Protein 4FUV (pdb70)

Solvent-accessible surface area: 11360 Å² total; per-residue (Å²): 158,84,106,140,104,31,49,0,25,12,52,9,88,18,76,1,4,118,30,18,10,75,13,51,62,53,69,68,101,61,4,71,0,77,6,101,1,1,27,100,55,89,81,80,70,118,66,124,93,105,3,0,22,71,42,62,62,18,65,9,64,1,71,2,85,2,30,9,63,20,73,134,7,64,42,143,79,104,141,24,28,0,70,9,39,0,41,26,30,4,89,0,45,0,57,46,40,81,14,50,47,6,50,40,99,94,55,8,123,4,25,113,19,87,3,79,2,19,96,144,11,7,88,18,28,13,92,45,35,12,92,30,122,130,0,75,10,94,0,120,7,81,9,15,69,76,73,84,95,102,0,61,10,23,4,98,17,24,3,111,17,20,37,10,99,31,68,30,87,23,59,44,80,28,98,52,148,38,152,47,49,11,107,97,0,4,84,21,58,16,73,87,22,38,99,51,110,136,69,66,127,10,93,7,24,12,88,13,47,8,102,43,184

Nearest PDB structures (foldseek):
  4fuv-assembly1_A-2  TM=1.005E+00  e=1.156E-46  Acinetobacter baumannii TCDC-AB0715
  4rlb-assembly2_B  TM=9.504E-01  e=1.469E-34  Acinetobacter baumannii
  4rl9-assembly1_A  TM=9.346E-01  e=7.616E-33  Acinetobacter baumannii
  4rl9-assembly2_B  TM=9.308E-01  e=1.060E-30  Acin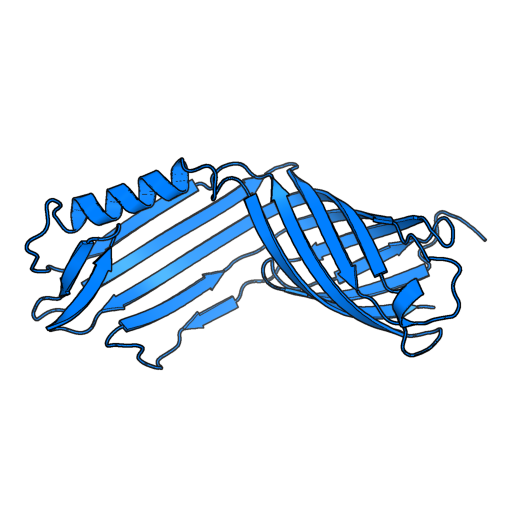etobacter baumannii
  4epa-assembly1_A  TM=1.289E-01  e=6.785E-01  Yersinia pestis

Foldseek 3Di:
DDQVDFQWKWWKQKDQATWIWTKTDPDLFKIKTWIWGWDKDWDFDDPDDQQKGKIKIKTWTKIWMWMWGQPQRVDPPQFSNQKTKIKTKMFIKMKMKMKMWGAAQTWDDFLNFIKGFHNVTKMKIKIWIQGDRMWIKIKIKGWGAPDPFKTKMKMKIKTQGAQTQMDMDMDGAIDGDDDDGPGVSRVVRRVCSNDPPVNRIGIMIMMIMIGGD

Structure (mmCIF, N/CA/C/O backbone):
data_4FUV
#
_entry.id   4FUV
#
_cell.length_a   61.526
_cell.length_b   120.867
_cell.length_c   112.195
_cell.angle_alpha   90.00
_cell.angle_beta   90.00
_cell.angle_gamma   90.00
#
_symmetry.space_group_name_H-M   'C 2 2 21'
#
loop_
_entity.id
_entity.type
_entity.pdbx_description
1 polymer 'porin protein associated with imipenem resistance'
2 non-polymer 'SULFATE ION'
3 non-polymer (HYDROXYETHYLOXY)TRI(ETHYLOXY)OCTANE
4 water water
#
loop_
_atom_site.group_PDB
_atom_site.id
_atom_site.type_symbol
_atom_site.label_atom_id
_atom_site.label_alt_id
_atom_site.label_comp_id
_atom_site.label_asym_id
_atom_site.label_entity_id
_atom_site.label_seq_id
_atom_site.pdbx_PDB_ins_code
_atom_site.Cartn_x
_atom_site.Cartn_y
_atom_site.Cartn_z
_atom_site.occupancy
_atom_site.B_iso_or_equiv
_atom_site.auth_seq_id
_atom_site.auth_comp_id
_atom_site.auth_asym_id
_atom_site.auth_atom_id
_atom_site.pdbx_PDB_model_num
ATOM 1 N N . LYS A 1 13 ? -7.581 43.598 49.865 1.00 55.39 13 LYS A N 1
ATOM 2 C CA . LYS A 1 13 ? -6.985 44.685 50.632 1.00 60.68 13 LYS A CA 1
ATOM 3 C C . LYS A 1 13 ? -7.861 45.939 50.629 1.00 59.49 13 LYS A C 1
ATOM 4 O O . LYS A 1 13 ? -8.701 46.123 49.752 1.00 62.57 13 LYS A O 1
ATOM 6 N N . ASN A 1 14 ? -7.659 46.789 51.629 1.00 58.77 14 ASN A N 1
ATOM 7 C CA . ASN A 1 14 ? -8.450 48.000 51.805 1.00 55.54 14 ASN A CA 1
ATOM 8 C C . ASN A 1 14 ? -7.858 49.148 50.987 1.00 55.69 14 ASN A C 1
ATOM 9 O O . ASN A 1 14 ? -6.690 49.502 51.149 1.00 57.86 14 ASN A O 1
ATOM 14 N N . GLN A 1 15 ? -8.680 49.722 50.115 1.00 52.78 15 GLN A N 1
ATOM 15 C CA . G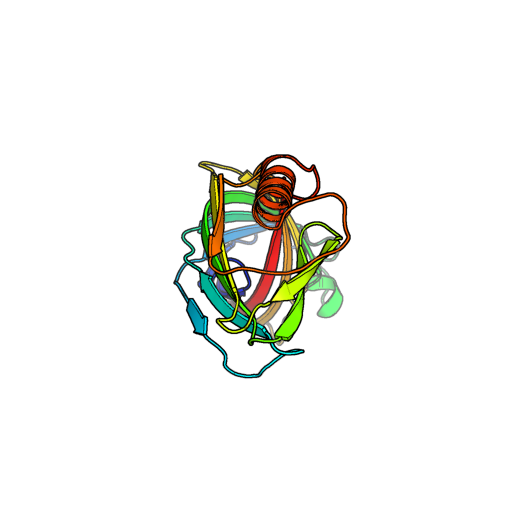LN A 1 15 ? -8.272 50.815 49.237 1.00 51.29 15 GLN A CA 1
ATOM 16 C C . GLN A 1 15 ? -7.805 52.055 49.990 1.00 46.81 15 GLN A C 1
ATOM 17 O O . GLN A 1 15 ? -6.979 52.820 49.490 1.00 46.72 15 GLN A O 1
ATOM 23 N N . LEU A 1 16 ? -8.348 52.271 51.182 1.00 40.29 16 LEU A N 1
ATOM 24 C CA . LEU A 1 16 ? -8.077 53.514 51.889 1.00 43.17 16 LEU A CA 1
ATOM 25 C C . LEU A 1 16 ? -6.719 53.512 52.575 1.00 33.50 16 LEU A C 1
ATOM 26 O O . LEU A 1 16 ? -6.264 54.542 53.070 1.00 29.93 16 LEU A O 1
ATOM 31 N N . ILE A 1 17 ? -6.069 52.356 52.589 1.00 31.44 17 ILE A N 1
ATOM 32 C CA . ILE A 1 17 ? -4.831 52.204 53.344 1.00 27.66 17 ILE A CA 1
ATOM 33 C C . ILE A 1 17 ? -3.631 52.348 52.440 1.00 26.66 17 ILE A C 1
ATOM 34 O O . ILE A 1 17 ? -3.516 51.649 51.430 1.00 29.11 17 ILE A O 1
ATOM 39 N N . PRO A 1 18 ? -2.742 53.280 52.785 1.00 33.54 18 PRO A N 1
ATOM 40 C CA . PRO A 1 18 ? -1.577 53.523 51.932 1.00 35.68 18 PRO A CA 1
ATOM 41 C C . PRO A 1 18 ? -0.681 52.293 51.900 1.00 26.19 18 PRO A C 1
ATOM 42 O O . PRO A 1 18 ? -0.676 51.489 52.833 1.00 26.33 18 PRO A O 1
ATOM 46 N N . VAL A 1 19 ? 0.032 52.144 50.799 1.00 22.92 19 VAL A N 1
ATOM 47 C CA . VAL A 1 19 ? 0.935 51.029 50.578 1.00 34.36 19 VAL A CA 1
ATOM 48 C C . VAL A 1 19 ? 2.341 51.429 50.995 1.00 31.27 19 VAL A C 1
ATOM 49 O O . VAL A 1 19 ? 3.208 50.583 51.208 1.00 31.18 19 VAL A O 1
ATOM 53 N N . GLY A 1 20 ? 2.572 52.732 51.115 1.00 33.42 20 GLY A N 1
ATOM 54 C CA . GLY A 1 20 ? 3.896 53.190 51.468 1.00 27.04 20 GLY A CA 1
ATOM 55 C C . GLY A 1 20 ? 4.039 54.688 51.547 1.00 29.93 20 GLY A C 1
ATOM 56 O O . GLY A 1 20 ? 3.060 55.441 51.579 1.00 24.48 20 GLY A O 1
ATOM 57 N N . ALA A 1 21 ? 5.290 55.119 51.577 1.00 23.79 21 ALA A N 1
ATOM 58 C CA . ALA A 1 21 ? 5.614 56.521 51.742 1.00 23.74 21 ALA A CA 1
ATOM 59 C C . ALA A 1 21 ? 6.924 56.805 51.020 1.00 29.11 21 ALA A C 1
ATOM 60 O O . ALA A 1 21 ? 7.679 55.892 50.675 1.00 32.40 21 ALA A O 1
ATOM 62 N N . ARG A 1 22 ? 7.193 58.068 50.756 1.00 26.62 22 ARG A N 1
ATOM 63 C CA . ARG A 1 22 ? 8.454 58.389 50.130 1.00 26.92 22 ARG A CA 1
ATOM 64 C C . ARG A 1 22 ? 9.012 59.678 50.696 1.00 29.05 22 ARG A C 1
ATOM 65 O O . ARG A 1 22 ? 8.262 60.527 51.175 1.00 28.84 22 ARG A O 1
ATOM 73 N N . ALA A 1 23 ? 10.333 59.791 50.660 1.00 25.97 23 ALA A N 1
ATOM 74 C CA . ALA A 1 23 ? 11.027 61.017 51.013 1.00 28.17 23 ALA A CA 1
ATOM 75 C C . ALA A 1 23 ? 11.637 61.565 49.742 1.00 32.73 23 ALA A C 1
ATOM 76 O O . ALA A 1 23 ? 12.147 60.800 48.920 1.00 34.93 23 ALA A O 1
ATOM 78 N N . GLU A 1 24 ? 11.600 62.886 49.579 1.00 28.12 24 GLU A N 1
ATOM 79 C CA . GLU A 1 24 ? 12.043 63.481 48.336 1.00 31.41 24 GLU A CA 1
ATOM 80 C C . GLU A 1 24 ? 12.652 64.858 48.546 1.00 33.71 24 GLU A C 1
ATOM 81 O O . GLU A 1 24 ? 12.347 65.558 49.516 1.00 41.03 24 GLU A O 1
ATOM 87 N N . VAL A 1 25 ? 13.527 65.219 47.619 1.00 26.07 25 VAL A N 1
ATOM 88 C CA . VAL A 1 25 ? 14.170 66.517 47.582 1.00 28.33 25 VAL A CA 1
ATOM 89 C C . VAL A 1 25 ? 14.144 66.982 46.127 1.00 35.35 25 VAL A C 1
ATOM 90 O O . VAL A 1 25 ? 14.439 66.215 45.200 1.00 37.75 25 VAL A O 1
ATOM 94 N N . GLY A 1 26 ? 13.739 68.224 45.913 1.00 25.35 26 GLY A N 1
ATOM 95 C CA . GLY A 1 26 ? 13.698 68.732 44.556 1.00 22.20 26 GLY A CA 1
ATOM 96 C C . GLY A 1 26 ? 13.613 70.237 44.466 1.00 24.33 26 GLY A C 1
ATOM 97 O O . GLY A 1 26 ? 13.799 70.950 45.459 1.00 25.01 26 GLY A O 1
ATOM 98 N N . THR A 1 27 ? 13.299 70.724 43.271 1.00 24.00 27 THR A N 1
ATOM 99 C CA . THR A 1 27 ? 13.339 72.157 43.003 1.00 26.84 27 THR A CA 1
ATOM 100 C C . THR A 1 27 ? 12.198 72.950 43.659 1.00 37.88 27 THR A C 1
ATOM 101 O O . THR A 1 27 ? 12.251 74.189 43.732 1.00 29.98 27 THR A O 1
ATOM 105 N N . THR A 1 28 ? 11.171 72.248 44.135 1.00 35.89 28 THR A N 1
ATOM 106 C CA . THR A 1 28 ? 10.108 72.905 44.894 1.00 31.16 28 THR A CA 1
ATOM 107 C C . THR A 1 28 ? 10.195 72.581 46.387 1.00 33.60 28 THR A C 1
ATOM 108 O O . THR A 1 28 ? 9.214 72.688 47.120 1.00 28.92 28 THR A O 1
ATOM 112 N N . GLY A 1 29 ? 11.385 72.193 46.826 1.00 28.60 29 GLY A N 1
ATOM 113 C CA . GLY A 1 29 ? 11.629 71.922 48.227 1.00 25.67 29 GLY A CA 1
ATOM 114 C C . GLY A 1 29 ? 11.760 70.438 48.517 1.00 35.70 29 GLY A C 1
ATOM 115 O O . GLY A 1 29 ? 11.786 69.591 47.611 1.00 36.45 29 GLY A O 1
ATOM 116 N N . TYR A 1 30 ? 11.839 70.129 49.802 1.00 29.01 30 TYR A N 1
ATOM 117 C CA . TYR A 1 30 ? 11.983 68.766 50.264 1.00 29.82 30 TYR A CA 1
ATOM 118 C C . TYR A 1 30 ? 10.794 68.382 51.126 1.00 32.80 30 TYR A C 1
ATOM 119 O O . TYR A 1 30 ? 10.075 69.236 51.645 1.00 33.81 30 TYR A O 1
ATOM 128 N N . GLY A 1 31 ? 10.587 67.082 51.262 1.00 27.05 31 GLY A N 1
ATOM 129 C CA . GLY A 1 31 ? 9.499 66.574 52.068 1.00 34.53 31 GLY A CA 1
ATOM 130 C C . GLY A 1 31 ? 9.233 65.139 51.679 1.00 33.70 31 GLY A C 1
ATOM 131 O O . GLY A 1 31 ? 10.160 64.330 51.584 1.00 27.74 31 GLY A O 1
ATOM 132 N N . GLY A 1 32 ? 7.967 64.822 51.446 1.00 25.83 32 GLY A N 1
ATOM 133 C CA . GLY A 1 32 ? 7.613 63.492 50.993 1.00 24.51 32 GLY A CA 1
ATOM 134 C C . GLY A 1 32 ? 6.127 63.334 50.799 1.00 27.08 32 GLY A C 1
ATOM 135 O O . GLY A 1 32 ? 5.388 64.314 50.824 1.00 31.95 32 GLY A O 1
ATOM 136 N N . ALA A 1 33 ? 5.695 62.090 50.633 1.00 25.31 33 ALA A N 1
ATOM 137 C CA . ALA A 1 33 ? 4.306 61.790 50.311 1.00 25.67 33 ALA A CA 1
ATOM 138 C C . ALA A 1 33 ? 3.876 60.448 50.884 1.00 32.55 33 ALA A C 1
ATOM 139 O O . ALA A 1 33 ? 4.703 59.566 51.127 1.00 26.95 33 ALA A O 1
ATOM 141 N N . LEU A 1 34 ? 2.572 60.312 51.100 1.00 22.53 34 LEU A N 1
ATOM 142 C CA . LEU A 1 34 ? 1.954 59.022 51.412 1.00 22.73 34 LEU A CA 1
ATOM 143 C C . LEU A 1 34 ? 1.485 58.482 50.075 1.00 24.04 34 LEU A C 1
ATOM 144 O O . LEU A 1 34 ? 1.081 59.268 49.197 1.00 22.20 34 LEU A O 1
ATOM 149 N N . LEU A 1 35 ? 1.543 57.165 49.901 1.00 21.87 35 LEU A N 1
ATOM 150 C CA . LEU A 1 35 ? 1.248 56.555 48.595 1.00 23.54 35 LEU A CA 1
ATOM 151 C C . LEU A 1 35 ? 0.148 55.514 48.728 1.00 29.09 35 LEU A C 1
ATOM 152 O O . LEU A 1 35 ? 0.229 54.652 49.617 1.00 21.88 35 LEU A O 1
ATOM 157 N N . TRP A 1 36 ? -0.847 55.574 47.840 1.00 22.66 36 TRP A N 1
ATOM 158 C CA . TRP A 1 36 ? -1.888 54.549 47.750 1.00 23.63 36 TRP A CA 1
ATOM 159 C C . TRP A 1 36 ? -1.776 53.895 46.384 1.00 30.13 36 TRP A C 1
ATOM 160 O O . TRP A 1 36 ? -1.377 54.548 45.416 1.00 26.73 36 TRP A O 1
ATOM 171 N N . GLN A 1 37 ? -2.122 52.610 46.307 1.00 24.95 37 GLN A N 1
ATOM 172 C CA A GLN A 1 37 ? -2.150 51.899 45.032 0.72 28.48 37 GLN A CA 1
ATOM 173 C CA B GLN A 1 37 ? -2.146 51.878 45.047 0.28 29.14 37 GLN A CA 1
ATOM 174 C C . GLN A 1 37 ? -3.537 51.259 44.875 1.00 32.73 37 GLN A C 1
ATOM 175 O O . GLN A 1 37 ? -3.936 50.396 45.656 1.00 33.97 37 GLN A O 1
ATOM 186 N N . ALA A 1 38 ? -4.297 51.729 43.891 1.00 32.07 38 ALA A N 1
ATOM 187 C CA . ALA A 1 38 ? -5.651 51.216 43.684 1.00 34.52 38 ALA A CA 1
ATOM 188 C C . ALA A 1 38 ? -5.610 49.887 42.932 1.00 34.73 38 ALA A C 1
ATOM 189 O O . ALA A 1 38 ? -6.390 48.976 43.217 1.00 29.87 38 ALA A O 1
ATOM 191 N N . ASN A 1 39 ? -4.690 49.798 41.977 1.00 26.90 39 ASN A N 1
ATOM 192 C CA . ASN A 1 39 ? -4.409 48.565 41.253 1.00 20.30 39 ASN A CA 1
ATOM 193 C C . ASN A 1 39 ? -2.989 48.718 40.676 1.00 22.84 39 ASN A C 1
ATOM 194 O O . ASN A 1 39 ? -2.377 49.768 40.876 1.00 27.04 39 ASN A O 1
ATOM 199 N N . PRO A 1 40 ? -2.451 47.701 39.972 1.00 25.69 40 PRO A N 1
ATOM 200 C CA . PRO A 1 40 ? -1.059 47.896 39.525 1.00 22.02 40 PRO A CA 1
ATOM 201 C C . PRO A 1 40 ? -0.837 49.104 38.600 1.00 27.66 40 PRO A C 1
ATOM 202 O O . PRO A 1 40 ? 0.292 49.575 38.479 1.00 26.95 40 PRO A O 1
ATOM 206 N N . TYR A 1 41 ? -1.902 49.602 37.981 1.00 19.98 41 TYR A N 1
ATOM 207 C CA . TYR A 1 41 ? -1.791 50.658 36.983 1.00 23.04 41 TYR A CA 1
ATOM 208 C C . TYR A 1 41 ? -2.060 52.067 37.543 1.00 24.11 41 TYR A C 1
ATOM 209 O O . TYR A 1 41 ? -1.595 53.058 36.987 1.00 27.71 41 TYR A O 1
ATOM 218 N N . VAL A 1 42 ? -2.817 52.154 38.635 1.00 22.25 42 VAL A N 1
ATOM 219 C CA . VAL A 1 42 ? -3.301 53.444 39.108 1.00 23.17 42 VAL A CA 1
ATOM 220 C C . VAL A 1 42 ? -3.029 53.635 40.586 1.00 21.61 42 VAL A C 1
ATOM 221 O O . VAL A 1 42 ? -3.460 52.848 41.438 1.00 20.98 42 VAL A O 1
ATOM 225 N N . GLY A 1 43 ? -2.297 54.700 40.884 1.00 19.36 43 GLY A N 1
ATOM 226 C CA . GLY A 1 43 ? -1.936 54.995 42.247 1.00 19.15 43 GLY A CA 1
ATOM 227 C C . GLY A 1 43 ? -2.096 56.464 42.536 1.00 23.83 43 GLY A C 1
ATOM 228 O O . GLY A 1 43 ? -2.422 57.262 41.646 1.00 18.89 43 GLY A O 1
ATOM 229 N N . LEU A 1 44 ? -1.842 56.815 43.788 1.00 19.47 44 LEU A N 1
ATOM 230 C CA . LEU A 1 44 ? -2.091 58.163 44.282 1.00 28.54 44 LEU A CA 1
ATOM 231 C C . LEU A 1 44 ? -0.971 58.559 45.225 1.00 27.01 44 LEU A C 1
ATOM 232 O O . LEU A 1 44 ? -0.531 57.741 46.035 1.00 26.32 44 LEU A O 1
ATOM 237 N N . ALA A 1 45 ? -0.509 59.801 45.104 1.00 21.71 45 ALA A N 1
ATOM 238 C CA . ALA A 1 45 ? 0.500 60.369 45.991 1.00 21.86 45 ALA A CA 1
ATOM 239 C C . ALA A 1 45 ? 0.020 61.680 46.605 1.00 23.02 45 ALA A C 1
ATOM 240 O O . ALA A 1 45 ? -0.352 62.620 45.896 1.00 22.52 45 ALA A O 1
ATOM 242 N N . LEU A 1 46 ? 0.041 61.744 47.932 1.00 21.08 46 LEU A N 1
ATOM 243 C CA . LEU A 1 46 ? -0.301 62.960 48.645 1.00 21.52 46 LEU A CA 1
ATOM 244 C C . LEU A 1 46 ? 0.931 63.421 49.392 1.00 22.39 46 LEU A C 1
ATOM 245 O O . LEU A 1 46 ? 1.396 62.745 50.317 1.00 22.06 46 LEU A O 1
ATOM 250 N N . GLY A 1 47 ? 1.446 64.587 49.015 1.00 24.95 47 GLY A N 1
ATOM 251 C CA . GLY A 1 47 ? 2.742 65.014 49.502 1.00 24.26 47 GLY A CA 1
ATOM 252 C C . GLY A 1 47 ? 2.857 66.445 49.980 1.00 26.43 47 GLY A C 1
ATOM 253 O O . GLY A 1 47 ? 1.987 67.278 49.742 1.00 27.69 47 GLY A O 1
ATOM 254 N N . TYR A 1 48 ? 3.952 66.713 50.679 1.00 22.65 48 TYR A N 1
ATOM 255 C CA . TYR A 1 48 ? 4.312 68.057 51.067 1.00 24.43 48 TYR A CA 1
ATOM 256 C C . TYR A 1 48 ? 5.746 68.311 50.669 1.00 28.59 48 TYR A C 1
ATOM 257 O O . TYR A 1 48 ? 6.621 67.481 50.911 1.00 28.08 48 TYR A O 1
ATOM 266 N N . ASN A 1 49 ? 5.980 69.466 50.061 1.00 22.65 49 ASN A N 1
ATOM 267 C CA . ASN A 1 49 ? 7.329 69.931 49.773 1.00 27.06 49 ASN A CA 1
ATOM 268 C C . ASN A 1 49 ? 7.440 71.321 50.378 1.00 25.63 49 ASN A C 1
ATOM 269 O O . ASN A 1 49 ? 6.668 72.232 50.042 1.00 25.65 49 ASN A O 1
ATOM 274 N N . GLY A 1 50 ? 8.415 71.489 51.244 1.00 23.95 50 GLY A N 1
ATOM 275 C CA . GLY A 1 50 ? 8.594 72.763 51.909 1.00 31.71 50 GLY A CA 1
ATOM 276 C C . GLY A 1 50 ? 10.045 72.954 52.238 1.00 37.35 50 GLY A C 1
ATOM 277 O O . GLY A 1 50 ? 10.919 72.382 51.585 1.00 30.67 50 GLY A O 1
ATOM 278 N N . GLY A 1 51 ? 10.295 73.752 53.269 1.00 47.29 51 GLY A N 1
ATOM 279 C CA . GLY A 1 51 ? 11.642 74.080 53.667 1.00 41.19 51 GLY A CA 1
ATOM 280 C C . GLY A 1 51 ? 12.024 75.436 53.122 1.00 46.89 51 GLY A C 1
ATOM 281 O O . GLY A 1 51 ? 11.188 76.147 52.554 1.00 44.81 51 GLY A O 1
ATOM 282 N N . ASP A 1 52 ? 13.286 75.799 53.317 1.00 46.59 52 ASP A N 1
ATOM 283 C CA . ASP A 1 52 ? 13.858 76.980 52.688 1.00 55.09 52 ASP A CA 1
ATOM 284 C C . ASP A 1 52 ? 15.380 76.973 52.748 1.00 58.23 52 ASP A C 1
ATOM 285 O O . ASP A 1 52 ? 15.971 76.899 53.829 1.00 64.08 52 ASP A O 1
ATOM 290 N N . ILE A 1 53 ? 16.007 77.042 51.577 1.00 53.65 53 ILE A N 1
ATOM 291 C CA . ILE A 1 53 ? 17.458 76.980 51.480 1.00 61.71 53 ILE A CA 1
ATOM 292 C C . ILE A 1 53 ? 18.079 78.311 51.052 1.00 65.59 53 ILE A C 1
ATOM 293 O O . ILE A 1 53 ? 17.440 79.128 50.385 1.00 66.68 53 ILE A O 1
ATOM 298 N N . SER A 1 54 ? 19.330 78.516 51.450 1.00 64.57 54 SER A N 1
ATOM 299 C CA . SER A 1 54 ? 20.089 79.686 51.038 1.00 64.97 54 SER A CA 1
ATOM 300 C C . SER A 1 54 ? 21.421 79.263 50.440 1.00 68.09 54 SER A C 1
ATOM 301 O O . SER A 1 54 ? 22.358 78.942 51.164 1.00 77.53 54 SER A O 1
ATOM 304 N N . TRP A 1 55 ? 21.484 79.242 49.113 1.00 60.59 55 TRP A N 1
ATOM 305 C CA . TRP A 1 55 ? 22.715 78.966 48.391 1.00 59.0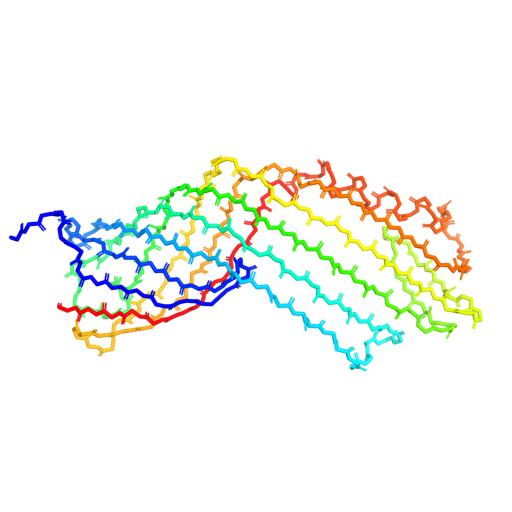8 55 TRP A CA 1
ATOM 306 C C . TRP A 1 55 ? 23.419 80.280 48.099 1.00 64.01 55 TRP A C 1
ATOM 307 O O . TRP A 1 55 ? 23.169 80.910 47.079 1.00 64.93 55 TRP A O 1
ATOM 311 N N . SER A 1 56 ? 24.287 80.707 49.003 1.00 65.95 56 SER A N 1
ATOM 312 C CA . SER A 1 56 ? 25.107 81.878 48.745 1.00 72.09 56 SER A CA 1
ATOM 313 C C . SER A 1 56 ? 26.504 81.417 48.378 1.00 81.90 56 SER A C 1
ATOM 314 O O . SER A 1 56 ? 27.345 81.221 49.253 1.00 77.59 56 SER A O 1
ATOM 317 N N . ASP A 1 57 ? 26.754 81.221 47.087 1.00 95.89 57 ASP A N 1
ATOM 318 C CA . ASP A 1 57 ? 28.089 80.807 46.681 1.00 109.94 57 ASP A CA 1
ATOM 319 C C . ASP A 1 57 ? 29.053 81.975 46.493 1.00 116.21 57 ASP A C 1
ATOM 320 O O . ASP A 1 57 ? 28.734 83.132 46.780 1.00 118.26 57 ASP A O 1
ATOM 325 N N . ASP A 1 58 ? 30.226 81.643 45.980 1.00 115.10 58 ASP A N 1
ATOM 326 C CA . ASP A 1 58 ? 31.400 82.474 46.122 1.00 110.19 58 ASP A CA 1
ATOM 327 C C . ASP A 1 58 ? 32.316 82.144 44.961 1.00 99.00 58 ASP A C 1
ATOM 328 O O . ASP A 1 58 ? 33.282 82.861 44.684 1.00 102.84 58 ASP A O 1
ATOM 333 N N . VAL A 1 59 ? 32.005 81.031 44.302 1.00 83.55 59 VAL A N 1
ATOM 334 C CA . VAL A 1 59 ? 32.651 80.661 43.057 1.00 72.88 59 VAL A CA 1
ATOM 335 C C . VAL A 1 59 ? 32.259 81.687 42.008 1.00 69.40 59 VAL A C 1
ATOM 336 O O . VAL A 1 59 ? 31.088 81.805 41.646 1.00 70.01 59 VAL A O 1
ATOM 338 N N . LYS A 1 60 ? 33.241 82.446 41.538 1.00 66.18 60 LYS A N 1
ATOM 339 C CA . LYS A 1 60 ? 32.995 83.454 40.525 1.00 60.56 60 LYS A CA 1
ATOM 340 C C . LYS A 1 60 ? 32.778 82.806 39.178 1.00 56.36 60 LYS A C 1
ATOM 341 O O . LYS A 1 60 ? 33.590 82.000 38.733 1.00 64.79 60 LYS A O 1
ATOM 347 N N . VAL A 1 61 ? 31.679 83.166 38.532 1.00 47.74 61 VAL A N 1
ATOM 348 C CA . VAL A 1 61 ? 31.473 82.825 37.139 1.00 51.49 61 VAL A CA 1
ATOM 349 C C . VAL A 1 61 ? 31.557 84.093 36.300 1.00 54.12 61 VAL A C 1
ATOM 350 O O . VAL A 1 61 ? 30.629 84.911 36.293 1.00 52.94 61 VAL A O 1
ATOM 354 N N . ASN A 1 62 ? 32.684 84.259 35.617 1.00 48.27 62 ASN A N 1
ATOM 355 C CA . ASN A 1 62 ? 32.855 85.353 34.683 1.00 48.89 62 ASN A CA 1
ATOM 356 C C . ASN A 1 62 ? 32.671 86.712 35.359 1.00 41.88 62 ASN A C 1
ATOM 357 O O . ASN A 1 62 ? 32.059 87.617 34.798 1.00 38.25 62 ASN A O 1
ATOM 362 N N . GLY A 1 63 ? 33.190 86.839 36.575 1.00 36.37 63 GLY A N 1
ATOM 363 C CA . GLY A 1 63 ? 33.120 88.093 37.306 1.00 42.39 63 GLY A CA 1
ATOM 364 C C . GLY A 1 63 ? 31.815 88.319 38.055 1.00 40.70 63 GLY A C 1
ATOM 365 O O . GLY A 1 63 ? 31.644 89.346 38.709 1.00 44.14 63 GLY A O 1
ATOM 366 N N . SER A 1 64 ? 30.885 87.374 37.956 1.00 35.10 64 SER A N 1
ATOM 367 C CA . SER A 1 64 ? 29.644 87.474 38.718 1.00 34.41 64 SER A CA 1
ATOM 368 C C . SER A 1 64 ? 29.546 86.424 39.815 1.00 40.47 64 SER A C 1
ATOM 369 O O . SER A 1 64 ? 30.038 85.300 39.681 1.00 41.53 64 SER A O 1
ATOM 372 N N . THR A 1 65 ? 28.880 86.811 40.891 1.00 41.39 65 THR A N 1
ATOM 373 C CA . THR A 1 65 ? 28.561 85.917 41.982 1.00 46.55 65 THR A CA 1
ATOM 374 C C . THR A 1 65 ? 27.042 85.878 42.114 1.00 49.17 65 THR A C 1
ATOM 375 O O . THR A 1 65 ? 26.368 86.894 41.912 1.00 48.57 65 THR A O 1
ATOM 379 N N . TYR A 1 66 ? 26.499 84.703 42.416 1.00 45.43 66 TYR A N 1
ATOM 380 C CA . TYR A 1 66 ? 25.061 84.557 42.596 1.00 37.32 66 TYR A CA 1
ATOM 381 C C . TYR A 1 66 ? 24.725 84.119 44.019 1.00 43.99 66 TYR A C 1
ATOM 382 O O . TYR A 1 66 ? 25.471 83.363 44.637 1.00 55.96 66 TYR A O 1
ATOM 391 N N . ASP A 1 67 ? 23.610 84.627 44.537 1.00 42.46 67 ASP A N 1
ATOM 392 C CA . ASP A 1 67 ? 23.092 84.227 45.838 1.00 44.87 67 ASP A CA 1
ATOM 393 C C . ASP A 1 67 ? 21.620 83.873 45.664 1.00 42.65 67 ASP A C 1
ATOM 394 O O . ASP A 1 67 ? 20.839 84.680 45.158 1.00 37.86 67 ASP A O 1
ATOM 399 N N . LEU A 1 68 ? 21.239 82.670 46.084 1.00 37.63 68 LEU A N 1
ATOM 400 C CA . LEU A 1 68 ? 19.869 82.195 45.904 1.00 44.26 68 LEU A CA 1
ATOM 401 C C . LEU A 1 68 ? 19.194 81.860 47.239 1.00 52.26 68 LEU A C 1
ATOM 402 O O . LEU A 1 68 ? 19.691 81.040 48.017 1.00 50.39 68 LEU A O 1
ATOM 407 N N . ASP A 1 69 ? 18.056 82.497 47.490 1.00 51.32 69 ASP A N 1
ATOM 408 C CA . ASP A 1 69 ? 17.180 82.104 48.584 1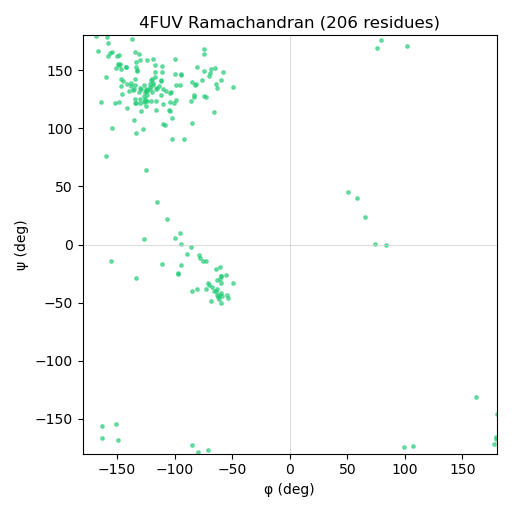.00 50.82 69 ASP A CA 1
ATOM 409 C C . ASP A 1 69 ? 15.896 81.532 47.995 1.00 49.67 69 ASP A C 1
ATOM 410 O O . ASP A 1 69 ? 15.392 82.011 46.973 1.00 42.52 69 ASP A O 1
ATOM 415 N N . MET A 1 70 ? 15.378 80.487 48.627 1.00 45.98 70 MET A N 1
ATOM 416 C CA . MET A 1 70 ? 14.158 79.859 48.153 1.00 38.39 70 MET A CA 1
ATOM 417 C C . MET A 1 70 ? 13.335 79.368 49.334 1.00 42.31 70 MET A C 1
ATOM 418 O O . MET A 1 70 ? 13.850 78.712 50.231 1.00 35.85 70 MET A O 1
ATOM 423 N N A ASP A 1 71 ? 12.058 79.737 49.344 0.46 42.00 71 ASP A N 1
ATOM 424 N N B ASP A 1 71 ? 12.047 79.686 49.325 0.54 41.82 71 ASP A N 1
ATOM 425 C CA A ASP A 1 71 ? 11.126 79.273 50.358 0.46 43.08 71 ASP A CA 1
ATOM 426 C CA B ASP A 1 71 ? 11.146 79.253 50.381 0.54 43.05 71 ASP A CA 1
ATOM 427 C C A ASP A 1 71 ? 10.036 78.490 49.638 0.46 38.55 71 ASP A C 1
ATOM 428 C C B ASP A 1 71 ? 9.955 78.554 49.734 0.54 38.84 71 ASP A C 1
ATOM 429 O O A ASP A 1 71 ? 9.546 78.920 48.596 0.46 37.23 71 ASP A O 1
ATOM 430 O O B ASP A 1 71 ? 9.322 79.105 48.837 0.54 38.34 71 ASP A O 1
ATOM 439 N N . ASN A 1 72 ? 9.666 77.335 50.179 1.00 31.76 72 ASN A N 1
ATOM 440 C CA . ASN A 1 72 ? 8.600 76.533 49.585 1.00 31.84 72 ASN A CA 1
ATOM 441 C C . ASN A 1 72 ? 7.566 76.085 50.622 1.00 31.68 72 ASN A C 1
ATOM 442 O O . ASN A 1 72 ? 7.884 75.888 51.799 1.00 29.66 72 ASN A O 1
ATOM 447 N N . ASN A 1 73 ? 6.327 75.929 50.171 1.00 31.46 73 ASN A N 1
ATOM 448 C CA . ASN A 1 73 ? 5.234 75.510 51.036 1.00 33.99 73 ASN A CA 1
ATOM 449 C C . ASN A 1 73 ? 4.128 74.960 50.158 1.00 33.05 73 ASN A C 1
ATOM 450 O O . ASN A 1 73 ? 3.114 75.613 49.924 1.00 37.43 73 ASN A O 1
ATOM 455 N N . ASN A 1 74 ? 4.343 73.748 49.667 1.00 28.70 74 ASN A N 1
ATOM 456 C CA . ASN A 1 74 ? 3.473 73.154 48.673 1.00 22.71 74 ASN A CA 1
ATOM 457 C C . ASN A 1 74 ? 2.829 71.864 49.176 1.00 22.74 74 ASN A C 1
ATOM 458 O O . ASN A 1 74 ? 3.495 71.046 49.816 1.00 22.88 74 ASN A O 1
ATOM 463 N N . VAL A 1 75 ? 1.537 71.702 48.893 1.00 22.71 75 VAL A N 1
ATOM 464 C CA . VAL A 1 75 ? 0.830 70.445 49.143 1.00 24.29 75 VAL A CA 1
ATOM 465 C C . VAL A 1 75 ? 0.311 69.922 47.811 1.00 28.61 75 VAL A C 1
ATOM 466 O O . VAL A 1 75 ? -0.338 70.660 47.071 1.00 23.67 75 VAL A O 1
ATOM 470 N N . TYR A 1 76 ? 0.555 68.651 47.513 1.00 25.12 76 TYR A N 1
ATOM 471 C CA . TYR A 1 76 ? 0.132 68.121 46.216 1.00 26.10 76 TYR A CA 1
ATOM 472 C C . TYR A 1 76 ? -0.588 66.784 46.285 1.00 23.07 76 TYR A C 1
ATOM 473 O O . TYR A 1 76 ? -0.339 65.947 47.171 1.00 28.76 76 TYR A O 1
ATOM 482 N N . LEU A 1 77 ? -1.492 66.590 45.341 1.00 21.08 77 LEU A N 1
ATOM 483 C CA . LEU A 1 77 ? -2.159 65.305 45.188 1.00 27.94 77 LEU A CA 1
ATOM 484 C C . LEU A 1 77 ? -2.057 64.874 43.727 1.00 31.21 77 LEU A C 1
ATOM 485 O O . LEU A 1 77 ? -2.592 65.542 42.830 1.00 24.02 77 LEU A O 1
ATOM 490 N N . ASN A 1 78 ? -1.344 63.779 43.490 1.00 19.29 78 ASN A N 1
ATOM 491 C CA . ASN A 1 78 ? -1.186 63.255 42.135 1.00 18.89 78 ASN A CA 1
ATOM 492 C C . ASN A 1 78 ? -1.736 61.858 41.960 1.00 20.85 78 ASN A C 1
ATOM 493 O O . ASN A 1 78 ? -1.556 60.995 42.827 1.00 24.48 78 ASN A O 1
ATOM 498 N N . ALA A 1 79 ? -2.387 61.640 40.826 1.00 20.46 79 ALA A N 1
ATOM 499 C CA . ALA A 1 79 ? -2.596 60.280 40.317 1.00 21.44 79 ALA A CA 1
ATOM 500 C C . ALA A 1 79 ? -1.321 59.851 39.603 1.00 20.69 79 ALA A C 1
ATOM 501 O O . ALA A 1 79 ? -0.716 60.645 38.869 1.00 25.43 79 ALA A O 1
ATOM 503 N N . GLU A 1 80 ? -0.900 58.607 39.811 1.00 22.46 80 GLU A N 1
ATOM 504 C CA . GLU A 1 80 ? 0.217 58.060 39.049 1.00 23.91 80 GLU A CA 1
ATOM 505 C C . GLU A 1 80 ? -0.243 56.875 38.190 1.00 22.77 80 GLU A C 1
ATOM 506 O O . GLU A 1 80 ? -0.790 55.890 38.688 1.00 28.83 80 GLU A O 1
ATOM 512 N N . ILE A 1 81 ? -0.015 56.984 36.895 1.00 29.87 81 ILE A N 1
ATOM 513 C CA . ILE A 1 81 ? -0.436 55.951 35.968 1.00 23.52 81 ILE A CA 1
ATOM 514 C C . ILE A 1 81 ? 0.772 55.210 35.419 1.00 26.98 81 ILE A C 1
ATOM 515 O O . ILE A 1 81 ? 1.653 55.805 34.800 1.00 29.21 81 ILE A O 1
ATOM 520 N N . ARG A 1 82 ? 0.794 53.900 35.652 1.00 21.40 82 ARG A N 1
ATOM 521 C CA . ARG A 1 82 ? 1.892 53.050 35.207 1.00 24.11 82 ARG A CA 1
ATOM 522 C C . ARG A 1 82 ? 1.429 52.164 34.057 1.00 20.85 82 ARG A C 1
ATOM 523 O O . ARG A 1 82 ? 0.717 51.191 34.290 1.00 24.23 82 ARG A O 1
ATOM 531 N N . PRO A 1 83 ? 1.803 52.519 32.811 1.00 23.29 83 PRO A N 1
ATOM 532 C CA . PRO A 1 83 ? 1.344 51.738 31.648 1.00 27.60 83 PRO A CA 1
ATOM 533 C C . PRO A 1 83 ? 1.796 50.278 31.720 1.00 29.45 83 PRO A C 1
ATOM 534 O O . PRO A 1 83 ? 1.115 49.409 31.193 1.00 24.83 83 PRO A O 1
ATOM 538 N N . TRP A 1 84 ? 2.909 50.017 32.399 1.00 23.49 84 TRP A N 1
ATOM 539 C CA . TRP A 1 84 ? 3.414 48.664 32.555 1.00 22.15 84 TRP A CA 1
ATOM 540 C C . TRP A 1 84 ? 3.379 48.216 34.023 1.00 23.77 84 TRP A C 1
ATOM 541 O O . TRP A 1 84 ? 4.243 47.468 34.496 1.00 26.20 84 TRP A O 1
ATOM 552 N N . GLY A 1 85 ? 2.333 48.649 34.716 1.00 23.41 85 GLY A N 1
ATOM 553 C CA . GLY A 1 85 ? 2.223 48.475 36.149 1.00 22.63 85 GLY A CA 1
ATOM 554 C C . GLY A 1 85 ? 2.241 47.054 36.667 1.00 34.63 85 GLY A C 1
ATOM 555 O O . GLY A 1 85 ? 2.642 46.836 37.817 1.00 24.25 85 GLY A O 1
ATOM 556 N N . ALA A 1 86 ? 1.808 46.096 35.844 1.00 34.11 86 ALA A N 1
ATOM 557 C CA . ALA A 1 86 ? 1.716 44.700 36.286 1.00 33.31 86 ALA A CA 1
ATOM 558 C C . ALA A 1 86 ? 2.969 43.915 35.927 1.00 33.71 86 ALA A C 1
ATOM 559 O O . ALA A 1 86 ? 3.060 42.715 36.209 1.00 25.14 86 ALA A O 1
ATOM 561 N N . SER A 1 87 ? 3.929 44.589 35.301 1.00 23.07 87 SER A N 1
ATOM 562 C CA . SER A 1 87 ? 5.186 43.949 34.932 1.00 23.83 87 SER A CA 1
ATOM 563 C C . SER A 1 87 ? 6.058 43.620 36.144 1.00 30.62 87 SER A C 1
ATOM 564 O O . SER A 1 87 ? 6.061 44.349 37.128 1.00 31.65 87 SER A O 1
ATOM 567 N N . THR A 1 88 ? 6.786 42.509 36.076 1.00 34.86 88 THR A N 1
ATOM 568 C CA . THR A 1 88 ? 7.750 42.185 37.118 1.00 29.69 88 THR A CA 1
ATOM 569 C C . THR A 1 88 ? 9.085 42.815 36.752 1.00 26.29 88 THR A C 1
ATOM 570 O O . THR A 1 88 ? 10.022 42.796 37.528 1.00 37.11 88 THR A O 1
ATOM 574 N N . ASN A 1 89 ? 9.181 43.361 35.551 1.00 25.59 89 ASN A N 1
ATOM 575 C CA . ASN A 1 89 ? 10.414 44.027 35.167 1.00 35.45 89 ASN A CA 1
ATOM 576 C C . ASN A 1 89 ? 10.473 45.348 35.934 1.00 38.96 89 ASN A C 1
ATOM 577 O O . ASN A 1 89 ? 9.510 46.113 35.929 1.00 29.96 89 ASN A O 1
ATOM 582 N N . ARG A 1 90 ? 11.579 45.588 36.630 1.00 33.52 90 ARG A N 1
ATOM 583 C CA . ARG A 1 90 ? 11.653 46.711 37.560 1.00 36.06 90 ARG A CA 1
ATOM 584 C C . ARG A 1 90 ? 11.706 48.061 36.838 1.00 34.43 90 ARG A C 1
ATOM 585 O O . ARG A 1 90 ? 11.170 49.053 37.326 1.00 36.60 90 ARG A O 1
ATOM 593 N N . TRP A 1 91 ? 12.336 48.103 35.671 1.00 27.25 91 TRP A N 1
ATOM 594 C CA . TRP A 1 91 ? 12.366 49.347 34.902 1.00 27.85 91 TRP A CA 1
ATOM 595 C C . TRP A 1 91 ? 10.977 49.681 34.377 1.00 30.35 91 TRP A C 1
ATOM 596 O O . TRP A 1 91 ? 10.491 50.805 34.542 1.00 38.12 91 TRP A O 1
ATOM 607 N N . ALA A 1 92 ? 10.320 48.693 33.777 1.00 30.89 92 ALA A N 1
ATOM 608 C CA . ALA A 1 92 ? 8.982 48.890 33.224 1.00 33.76 92 ALA A CA 1
ATOM 609 C C . ALA A 1 92 ? 7.951 49.288 34.284 1.00 28.82 92 ALA A C 1
ATOM 610 O O . ALA A 1 92 ? 7.164 50.200 34.060 1.00 28.69 92 ALA A O 1
ATOM 612 N N . GLN A 1 93 ? 7.941 48.586 35.414 1.00 28.11 93 GLN A N 1
ATOM 613 C CA . GLN A 1 93 ? 6.979 48.868 36.492 1.00 28.16 93 GLN A CA 1
ATOM 614 C C . GLN A 1 93 ? 7.166 50.272 37.079 1.00 24.47 93 GLN A C 1
ATOM 615 O O . GLN A 1 93 ? 6.201 50.905 37.534 1.00 25.61 93 GLN A O 1
ATOM 621 N N . GLY A 1 94 ? 8.404 50.753 37.050 1.00 22.72 94 GLY A N 1
ATOM 622 C CA . GLY A 1 94 ? 8.749 52.041 37.639 1.00 27.77 94 GLY A CA 1
ATOM 623 C C . GLY A 1 94 ? 8.374 53.263 36.820 1.00 28.21 94 GLY A C 1
ATOM 624 O O . GLY A 1 94 ? 8.424 54.401 37.321 1.00 29.80 94 GLY A O 1
ATOM 625 N N . LEU A 1 95 ? 7.987 53.055 35.564 1.00 24.54 95 LEU A N 1
ATOM 626 C CA . LEU A 1 95 ? 7.659 54.195 34.696 1.00 27.08 95 LEU A CA 1
ATOM 627 C C . LEU A 1 95 ? 6.215 54.691 34.898 1.00 21.18 95 LEU A C 1
ATOM 628 O O . LEU A 1 95 ? 5.259 53.906 34.848 1.00 24.54 95 LEU A O 1
ATOM 633 N N . TYR A 1 96 ? 6.041 55.987 35.129 1.00 19.17 96 TYR A N 1
ATOM 634 C CA . TYR A 1 96 ? 4.690 56.487 35.346 1.00 21.09 96 TYR A CA 1
ATOM 635 C C . TYR A 1 96 ? 4.460 57.906 34.839 1.00 25.40 96 TYR A C 1
ATOM 636 O O . TYR A 1 96 ? 5.392 58.694 34.718 1.00 24.34 96 TYR A O 1
ATOM 645 N N . VAL A 1 97 ? 3.202 58.216 34.548 1.00 18.56 97 VAL A N 1
ATOM 646 C CA . VAL A 1 97 ? 2.798 59.595 34.299 1.00 18.41 97 VAL A CA 1
ATOM 647 C C . VAL A 1 97 ? 1.995 60.071 35.498 1.00 20.34 97 VAL A C 1
ATOM 648 O O . VAL A 1 97 ? 1.106 59.354 35.999 1.00 24.05 97 VAL A O 1
ATOM 652 N N . ALA A 1 98 ? 2.354 61.250 35.981 1.00 26.85 98 ALA A N 1
ATOM 653 C CA . ALA A 1 98 ? 1.703 61.905 37.118 1.00 25.45 98 ALA A CA 1
ATOM 654 C C . ALA A 1 98 ? 0.782 63.021 36.632 1.00 31.32 98 ALA A C 1
ATOM 655 O O . ALA A 1 98 ? 1.174 63.876 35.828 1.00 30.12 98 ALA A O 1
ATOM 657 N N . ALA A 1 99 ? -0.439 63.024 37.137 1.00 18.30 99 ALA A N 1
ATOM 658 C CA . ALA A 1 99 ? -1.374 64.085 36.838 1.00 23.45 99 ALA A CA 1
ATOM 659 C C . ALA A 1 99 ? -2.112 64.418 38.121 1.00 24.11 99 ALA A C 1
ATOM 660 O O . ALA A 1 99 ? -2.600 63.535 38.820 1.00 24.14 99 ALA A O 1
ATOM 662 N N . GLY A 1 100 ? -2.202 65.699 38.424 1.00 19.31 100 GLY A N 1
ATOM 663 C CA . GLY A 1 100 ? -2.868 66.109 39.645 1.00 21.53 100 GLY A CA 1
ATOM 664 C C . GLY A 1 100 ? -2.877 67.600 39.840 1.00 23.84 100 GLY A C 1
ATOM 665 O O . GLY A 1 100 ? -2.951 68.380 38.874 1.00 20.90 100 GLY A O 1
ATOM 666 N N . ALA A 1 101 ? -2.795 68.010 41.097 1.00 29.31 101 ALA A N 1
ATOM 667 C CA . ALA A 1 101 ? -2.859 69.425 41.406 1.00 23.31 101 ALA A CA 1
ATOM 668 C C . ALA A 1 101 ? -2.189 69.754 42.728 1.00 21.52 101 ALA A C 1
ATOM 669 O O . ALA A 1 101 ? -1.939 68.885 43.574 1.00 20.47 101 ALA A O 1
ATOM 671 N N . ALA A 1 102 ? -1.924 71.029 42.934 1.00 20.68 102 ALA A N 1
ATOM 672 C CA . ALA A 1 102 ? -1.266 71.393 44.164 1.00 23.98 102 ALA A CA 1
ATOM 673 C C . ALA A 1 102 ? -1.631 72.778 44.613 1.00 30.41 102 ALA A C 1
ATOM 674 O O . ALA A 1 102 ? -1.998 73.639 43.800 1.00 22.28 102 ALA A O 1
ATOM 676 N N . TYR A 1 103 ? -1.564 72.963 45.928 1.00 28.00 103 TYR A N 1
ATOM 677 C CA . TYR A 1 103 ? -1.483 74.274 46.518 1.00 23.00 103 TYR A CA 1
ATOM 678 C C . TYR A 1 103 ? -0.012 74.644 46.452 1.00 27.22 103 TYR A C 1
ATOM 679 O O . TYR A 1 103 ? 0.832 73.883 46.912 1.00 29.19 103 TYR A O 1
ATOM 688 N N . LEU A 1 104 ? 0.295 75.811 45.893 1.00 22.77 104 LEU A N 1
ATOM 689 C CA . LEU A 1 104 ? 1.672 76.237 45.703 1.00 26.29 104 LEU A CA 1
ATOM 690 C C . LEU A 1 104 ? 1.963 77.544 46.432 1.00 30.03 104 LEU A C 1
ATOM 691 O O . LEU A 1 104 ? 1.134 78.441 46.450 1.00 30.79 104 LEU A O 1
ATOM 696 N N . ASP A 1 105 ? 3.151 77.648 47.013 1.00 30.60 105 ASP A N 1
ATOM 697 C CA . ASP A 1 105 ? 3.630 78.902 47.601 1.00 29.92 105 ASP A CA 1
ATOM 698 C C . ASP A 1 105 ? 5.144 78.828 47.568 1.00 36.39 105 ASP A C 1
ATOM 699 O O . ASP A 1 105 ? 5.761 78.167 48.405 1.00 37.42 105 ASP A O 1
ATOM 704 N N . ASN A 1 106 ? 5.737 79.493 46.582 1.00 31.55 106 ASN A N 1
ATOM 705 C CA . ASN A 1 106 ? 7.176 79.421 46.364 1.00 33.62 106 ASN A CA 1
ATOM 706 C C . ASN A 1 106 ? 7.774 80.810 46.151 1.00 37.90 106 ASN A C 1
ATOM 707 O O . ASN A 1 106 ? 7.364 81.533 45.249 1.00 31.66 106 ASN A O 1
ATOM 712 N N . ASP A 1 107 ? 8.732 81.184 46.990 1.00 29.12 107 ASP A N 1
ATOM 713 C CA . ASP A 1 107 ? 9.429 82.446 46.813 1.00 39.78 107 ASP A CA 1
ATOM 714 C C . ASP A 1 107 ? 10.871 82.208 46.411 1.00 45.26 107 ASP A C 1
ATOM 715 O O . ASP A 1 107 ? 11.589 81.438 47.049 1.00 46.41 107 ASP A O 1
ATOM 720 N N . TYR A 1 108 ? 11.281 82.875 45.342 1.00 44.06 108 TYR A N 1
ATOM 721 C CA . TYR A 1 108 ? 12.671 82.892 44.920 1.00 45.34 108 TYR A CA 1
ATOM 722 C C . TYR A 1 108 ? 13.238 84.312 45.080 1.00 54.69 108 TYR A C 1
ATOM 723 O O . TYR A 1 108 ? 12.578 85.300 44.755 1.00 60.63 108 TYR A O 1
ATOM 732 N N . ASP A 1 109 ? 14.449 84.408 45.616 1.00 47.77 109 ASP A N 1
ATOM 733 C CA . ASP A 1 109 ? 15.144 85.682 45.741 1.00 42.95 109 ASP A CA 1
ATOM 734 C C . ASP A 1 109 ? 16.579 85.502 45.256 1.00 46.42 109 ASP A C 1
ATOM 735 O O . ASP A 1 109 ? 17.441 85.042 46.006 1.00 49.54 109 ASP A O 1
ATOM 740 N N . LEU A 1 110 ? 16.819 85.848 43.991 1.00 39.08 110 LEU A N 1
ATOM 741 C CA . LEU A 1 110 ? 18.124 85.684 43.357 1.00 35.62 110 LEU A CA 1
ATOM 742 C C . LEU A 1 110 ? 18.872 87.012 43.240 1.00 45.87 110 LEU A C 1
ATOM 743 O O . LEU A 1 110 ? 18.322 88.000 42.762 1.00 45.35 110 LEU A O 1
ATOM 748 N N . THR A 1 111 ? 20.131 87.027 43.663 1.00 44.89 111 THR A N 1
ATOM 749 C CA . THR A 1 111 ? 20.954 88.230 43.581 1.00 40.17 111 THR A CA 1
ATOM 750 C C . THR A 1 111 ? 22.235 87.977 42.795 1.00 40.99 111 THR A C 1
ATOM 751 O O . THR A 1 111 ? 23.008 87.077 43.122 1.00 45.06 111 THR A O 1
ATOM 755 N N . ARG A 1 112 ? 22.451 88.755 41.742 1.00 38.76 112 ARG A N 1
ATOM 756 C CA . ARG A 1 112 ? 23.695 88.669 40.990 1.00 29.42 112 ARG A CA 1
ATOM 757 C C . ARG A 1 112 ? 24.600 89.852 41.325 1.00 34.76 112 ARG A C 1
ATOM 758 O O . ARG A 1 112 ? 24.214 91.008 41.161 1.00 40.72 112 ARG A O 1
ATOM 766 N N . ASN A 1 113 ? 25.803 89.550 41.798 1.00 38.23 113 ASN A N 1
ATOM 767 C CA . ASN A 1 113 ? 26.802 90.569 42.086 1.00 41.53 113 ASN A CA 1
ATOM 768 C C . ASN A 1 113 ? 27.869 90.601 40.997 1.00 41.32 113 ASN A C 1
ATOM 769 O O . ASN A 1 113 ? 28.616 89.643 40.815 1.00 44.42 113 ASN A O 1
ATOM 774 N N . VAL A 1 114 ? 27.935 91.705 40.268 1.00 41.64 114 VAL A N 1
ATOM 775 C CA . VAL A 1 114 ? 28.874 91.816 39.159 1.00 40.09 114 VAL A CA 1
ATOM 776 C C . VAL A 1 114 ? 30.108 92.612 39.581 1.00 35.43 114 VAL A C 1
ATOM 777 O O . VAL A 1 114 ? 29.983 93.754 40.014 1.00 42.75 114 VAL A O 1
ATOM 781 N N . ASP A 1 115 ? 31.290 92.001 39.480 1.00 29.76 115 ASP A N 1
ATOM 782 C CA . ASP A 1 115 ? 32.539 92.695 39.795 1.00 35.60 115 ASP A CA 1
ATOM 783 C C . ASP A 1 115 ? 32.701 93.930 38.931 1.00 35.43 115 ASP A C 1
ATOM 784 O O . ASP A 1 115 ? 32.242 93.968 37.786 1.00 28.48 115 ASP A O 1
ATOM 789 N N . ALA A 1 116 ? 33.364 94.933 39.500 1.00 35.48 116 ALA A N 1
ATOM 790 C CA . ALA A 1 116 ? 33.775 96.123 38.779 1.00 31.70 116 ALA A CA 1
ATOM 791 C C . ALA A 1 116 ? 34.495 95.758 37.475 1.00 34.72 116 ALA A C 1
ATOM 792 O O . ALA A 1 116 ? 35.349 94.874 37.470 1.00 35.81 116 ALA A O 1
ATOM 794 N N . THR A 1 117 ? 34.139 96.467 36.398 1.00 28.42 117 THR A N 1
ATOM 795 C CA . THR A 1 117 ? 34.716 96.337 35.048 1.00 32.70 117 THR A CA 1
ATOM 796 C C . THR A 1 117 ? 34.300 95.098 34.265 1.00 35.65 117 THR A C 1
ATOM 797 O O . THR A 1 117 ? 34.764 94.916 33.140 1.00 34.21 117 THR A O 1
ATOM 801 N N . ARG A 1 118 ? 33.457 94.240 34.841 1.00 27.06 118 ARG A N 1
ATOM 802 C CA . ARG A 1 118 ? 33.089 93.006 34.151 1.00 26.45 118 ARG A CA 1
ATOM 803 C C . ARG A 1 118 ? 31.799 93.150 33.353 1.00 32.80 118 ARG A C 1
ATOM 804 O O . ARG A 1 118 ? 30.874 93.877 33.744 1.00 25.83 118 ARG A O 1
ATOM 812 N N . SER A 1 119 ? 31.739 92.444 32.232 1.00 26.93 119 SER A N 1
ATOM 813 C CA . SER A 1 119 ? 30.533 92.434 31.419 1.00 27.43 119 SER A CA 1
ATOM 814 C C . SER A 1 119 ? 29.481 91.473 31.975 1.00 30.68 119 SER A C 1
ATOM 815 O O . SER A 1 119 ? 29.795 90.496 32.652 1.00 25.38 119 SER A O 1
ATOM 818 N N . PHE A 1 120 ? 28.230 91.787 31.682 1.00 30.63 120 PHE A N 1
ATOM 819 C CA . PHE A 1 120 ? 27.092 90.984 32.072 1.00 29.41 120 PHE A CA 1
ATOM 820 C C . PHE A 1 120 ? 25.981 91.368 31.108 1.00 28.36 120 PHE A C 1
ATOM 821 O O . PHE A 1 120 ? 26.050 92.420 30.460 1.00 27.94 120 PHE A O 1
ATOM 829 N N . ARG A 1 121 ? 24.960 90.529 31.015 1.00 23.86 121 ARG A N 1
ATOM 830 C CA . ARG A 1 121 ? 23.932 90.682 29.981 1.00 30.35 121 ARG A CA 1
ATOM 831 C C . ARG A 1 121 ? 22.556 90.783 30.624 1.00 35.43 121 ARG A C 1
ATOM 832 O O . ARG A 1 121 ? 22.226 89.991 31.507 1.00 28.24 121 ARG A O 1
ATOM 840 N N . VAL A 1 122 ? 21.764 91.767 30.202 1.00 31.04 122 VAL A N 1
ATOM 841 C CA . VAL A 1 122 ? 20.413 91.936 30.734 1.00 29.59 122 VAL A CA 1
ATOM 842 C C . VAL A 1 122 ? 19.447 92.175 29.579 1.00 26.77 122 VAL A C 1
ATOM 843 O O . VAL A 1 122 ? 19.658 93.076 28.759 1.00 24.13 122 VAL A O 1
ATOM 847 N N . ASN A 1 123 ? 18.399 91.357 29.499 1.00 30.81 123 ASN A N 1
ATOM 848 C CA . ASN A 1 123 ? 17.438 91.452 28.394 1.00 30.10 123 ASN A CA 1
ATOM 849 C C . ASN A 1 123 ? 18.122 91.454 27.015 1.00 34.46 123 ASN A C 1
ATOM 850 O O . ASN A 1 123 ? 17.794 92.266 26.146 1.00 34.38 123 ASN A O 1
ATOM 855 N N . ASN A 1 124 ? 19.086 90.556 26.830 1.00 40.30 124 ASN A N 1
ATOM 856 C CA . ASN A 1 124 ? 19.781 90.397 25.542 1.00 42.09 124 ASN A CA 1
ATOM 857 C C . ASN A 1 124 ? 20.614 91.606 25.134 1.00 41.73 124 ASN A C 1
ATOM 858 O O . ASN A 1 124 ? 20.882 91.821 23.950 1.00 43.23 124 ASN A O 1
ATOM 863 N N . GLN A 1 125 ? 21.014 92.395 26.123 1.00 36.19 125 GLN A N 1
ATOM 864 C CA . GLN A 1 125 ? 21.903 93.522 25.886 1.00 40.19 125 GLN A CA 1
ATOM 865 C C . GLN A 1 125 ? 23.100 93.410 26.818 1.00 32.92 125 GLN A C 1
ATOM 866 O O . GLN A 1 125 ? 22.958 93.054 27.996 1.00 26.11 125 GLN A O 1
ATOM 872 N N . ASP A 1 126 ? 24.281 93.675 26.276 1.00 29.54 126 ASP A N 1
ATOM 873 C CA . ASP A 1 126 ? 25.505 93.609 27.062 1.00 32.91 126 ASP A CA 1
ATOM 874 C C . ASP A 1 126 ? 25.747 94.923 27.799 1.00 33.07 126 ASP A C 1
ATOM 875 O O . ASP A 1 126 ? 25.524 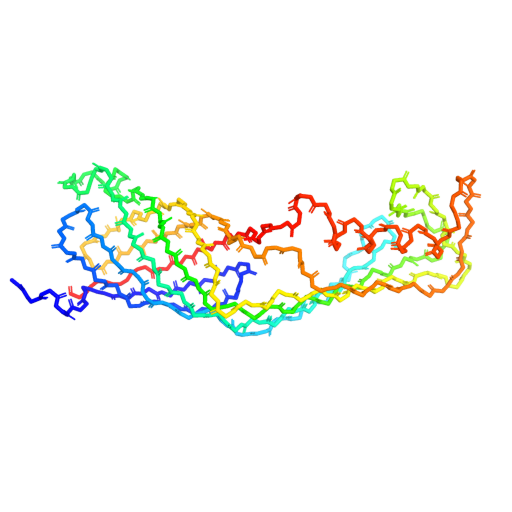96.002 27.242 1.00 27.00 126 ASP A O 1
ATOM 880 N N . PHE A 1 127 ? 26.200 94.801 29.047 1.00 26.64 127 PHE A N 1
ATOM 881 C CA . PHE A 1 127 ? 26.563 95.926 29.891 1.00 30.60 127 PHE A CA 1
ATOM 882 C C . PHE A 1 127 ? 27.903 95.626 30.550 1.00 28.96 127 PHE A C 1
ATOM 883 O O . PHE A 1 127 ? 28.283 94.471 30.686 1.00 27.17 127 PHE A O 1
ATOM 891 N N . ILE A 1 128 ? 28.614 96.673 30.958 1.00 30.12 128 ILE A N 1
ATOM 892 C CA . ILE A 1 128 ? 29.845 96.503 31.718 1.00 31.42 128 ILE A CA 1
ATOM 893 C C . ILE A 1 128 ? 29.756 97.323 32.997 1.00 26.76 128 ILE A C 1
ATOM 894 O O . ILE A 1 128 ? 29.562 98.538 32.946 1.00 27.12 128 ILE A O 1
ATOM 899 N N . ALA A 1 129 ? 29.914 96.653 34.137 1.00 26.59 129 ALA A N 1
ATOM 900 C CA . ALA A 1 129 ? 29.779 97.291 35.441 1.00 27.27 129 ALA A CA 1
ATOM 901 C C . ALA A 1 129 ? 30.852 98.357 35.673 1.00 31.33 129 ALA A C 1
ATOM 902 O O . ALA A 1 129 ? 32.027 98.150 35.359 1.00 29.51 129 ALA A O 1
ATOM 904 N N . GLY A 1 130 ? 30.441 99.483 36.246 1.00 30.58 130 GLY A N 1
ATOM 905 C CA . GLY A 1 130 ? 31.366 100.550 36.592 1.00 29.25 130 GLY A CA 1
ATOM 906 C C . GLY A 1 130 ? 32.271 100.204 37.760 1.00 29.73 130 GLY A C 1
ATOM 907 O O . GLY A 1 130 ? 32.230 99.092 38.290 1.00 31.79 130 GLY A O 1
ATOM 908 N N . ALA A 1 131 ? 33.085 101.177 38.162 1.00 32.21 131 ALA A N 1
ATOM 909 C CA . ALA A 1 131 ? 34.098 101.001 39.195 1.00 35.22 131 ALA A CA 1
ATOM 910 C C . ALA A 1 131 ? 33.562 100.477 40.526 1.00 36.42 131 ALA A C 1
ATOM 911 O O . ALA A 1 131 ? 34.294 99.850 41.287 1.00 44.18 131 ALA A O 1
ATOM 913 N N . ASP A 1 132 ? 32.292 100.735 40.812 1.00 34.21 132 ASP A N 1
ATOM 914 C CA . ASP A 1 132 ? 31.721 100.327 42.090 1.00 32.30 132 ASP A CA 1
ATOM 915 C C . ASP A 1 132 ? 30.921 99.042 41.993 1.00 35.20 132 ASP A C 1
ATOM 916 O O . ASP A 1 132 ? 30.292 98.628 42.961 1.00 40.69 132 ASP A O 1
ATOM 921 N N . GLY A 1 133 ? 30.943 98.412 40.824 1.00 33.41 133 GLY A N 1
ATOM 922 C CA . GLY A 1 133 ? 30.235 97.157 40.631 1.00 29.05 133 GLY A CA 1
ATOM 923 C C . GLY A 1 133 ? 28.745 97.323 40.408 1.00 29.90 133 GLY A C 1
ATOM 924 O O . GLY A 1 133 ? 28.207 98.425 40.455 1.00 37.52 133 GLY A O 1
ATOM 925 N N . VAL A 1 134 ? 28.072 96.213 40.144 1.00 32.01 134 VAL A N 1
ATOM 926 C CA . VAL A 1 134 ? 26.636 96.234 39.927 1.00 29.08 134 VAL A CA 1
ATOM 927 C C . VAL A 1 134 ? 25.991 95.053 40.642 1.00 33.13 134 VAL A C 1
ATOM 928 O O . VAL A 1 134 ? 26.524 93.952 40.644 1.00 34.82 134 VAL A O 1
ATOM 932 N N . LYS A 1 135 ? 24.847 95.316 41.257 1.00 33.54 135 LYS A N 1
ATOM 933 C CA . LYS A 1 135 ? 24.057 94.325 41.959 1.00 40.71 135 LYS A CA 1
ATOM 934 C C . LYS A 1 135 ? 22.731 94.234 41.212 1.00 43.42 135 LYS A C 1
ATOM 935 O O . LYS A 1 135 ? 22.153 95.258 40.826 1.00 36.34 135 LYS A O 1
ATOM 940 N N . ILE A 1 136 ? 22.269 93.018 40.945 1.00 33.74 136 ILE A N 1
ATOM 941 C CA . ILE A 1 136 ? 20.927 92.850 40.414 1.00 34.96 136 ILE A CA 1
ATOM 942 C C . ILE A 1 136 ? 20.139 91.901 41.297 1.00 31.42 136 ILE A C 1
ATOM 943 O O . ILE A 1 136 ? 20.514 90.747 41.448 1.00 37.01 136 ILE A O 1
ATOM 948 N N . ASN A 1 137 ? 19.043 92.388 41.869 1.00 34.65 137 ASN A N 1
ATOM 949 C CA . ASN A 1 137 ? 18.197 91.547 42.702 1.00 37.64 137 ASN A CA 1
ATOM 950 C C . ASN A 1 137 ? 16.839 91.227 42.084 1.00 40.40 137 ASN A C 1
ATOM 951 O O . ASN A 1 137 ? 16.159 92.108 41.556 1.00 44.76 137 ASN A O 1
ATOM 956 N N . GLY A 1 138 ? 16.457 89.957 42.143 1.00 40.12 138 GLY A N 1
ATOM 957 C CA . GLY A 1 138 ? 15.170 89.524 41.635 1.00 38.03 138 GLY A CA 1
ATOM 958 C C . GLY A 1 138 ? 14.361 88.751 42.665 1.00 44.01 138 GLY A C 1
ATOM 959 O O . GLY A 1 138 ? 14.851 87.798 43.260 1.00 43.90 138 GLY A O 1
ATOM 960 N N . GLN A 1 139 ? 13.123 89.180 42.883 1.00 44.39 139 GLN A N 1
ATOM 961 C CA . GLN A 1 139 ? 12.186 88.454 43.726 1.00 44.51 139 GLN A CA 1
ATOM 962 C C . GLN A 1 139 ? 11.031 87.974 42.872 1.00 49.34 139 GLN A C 1
ATOM 963 O O . GLN A 1 139 ? 10.484 88.719 42.062 1.00 45.42 139 GLN A O 1
ATOM 969 N N . MET A 1 140 ? 10.657 86.720 43.068 1.00 46.93 140 MET A N 1
ATOM 970 C CA . MET A 1 140 ? 9.704 86.072 42.196 1.00 39.62 140 MET A CA 1
ATOM 971 C C . MET A 1 140 ? 8.909 85.058 43.009 1.00 47.93 140 MET A C 1
ATOM 972 O O . MET A 1 140 ? 9.489 84.167 43.634 1.00 42.86 140 MET A O 1
ATOM 977 N N . SER A 1 141 ? 7.588 85.204 43.030 1.00 40.14 141 SER A N 1
ATOM 978 C CA . SER A 1 141 ? 6.769 84.330 43.855 1.00 37.42 141 SER A CA 1
ATOM 979 C C . SER A 1 141 ? 5.673 83.633 43.068 1.00 32.23 141 SER A C 1
ATOM 980 O O . SER A 1 141 ? 4.932 84.262 42.312 1.00 34.45 141 SER A O 1
ATOM 983 N N . TYR A 1 142 ? 5.576 82.326 43.260 1.00 33.40 142 TYR A N 1
ATOM 984 C CA . TYR A 1 142 ? 4.484 81.542 42.712 1.00 30.29 142 TYR A CA 1
ATOM 985 C C . TYR A 1 142 ? 3.526 81.210 43.841 1.00 38.67 142 TYR A C 1
ATOM 986 O O . TYR A 1 142 ? 3.887 80.504 44.784 1.00 45.01 142 TYR A O 1
ATOM 995 N N . LYS A 1 143 ? 2.303 81.715 43.748 1.00 28.66 143 LYS A N 1
ATOM 996 C CA . LYS A 1 143 ? 1.298 81.415 44.750 1.00 34.59 143 LYS A CA 1
ATOM 997 C C . LYS A 1 143 ? -0.017 81.056 44.072 1.00 29.53 143 LYS A C 1
ATOM 998 O O . LYS A 1 143 ? -0.560 81.853 43.317 1.00 26.54 143 LYS A O 1
ATOM 1001 N N . ASN A 1 144 ? -0.531 79.859 44.354 1.00 24.19 144 ASN A N 1
ATOM 1002 C CA . ASN A 1 144 ? -1.741 79.357 43.710 1.00 26.14 144 ASN A CA 1
ATOM 1003 C C . ASN A 1 144 ? -2.524 78.513 44.698 1.00 33.95 144 ASN A C 1
ATOM 1004 O O . ASN A 1 144 ? -1.959 77.609 45.321 1.00 24.05 144 ASN A O 1
ATOM 1009 N N . ASP A 1 145 ? -3.818 78.780 44.843 1.00 32.95 145 ASP A N 1
ATOM 1010 C CA . ASP A 1 145 ? -4.629 77.978 45.746 1.00 35.72 145 ASP A CA 1
ATOM 1011 C C . ASP A 1 145 ? -4.673 76.552 45.207 1.00 40.77 145 ASP A C 1
ATOM 1012 O O . ASP A 1 145 ? -4.572 75.575 45.964 1.00 31.18 145 ASP A O 1
ATOM 1017 N N . ILE A 1 146 ? -4.793 76.447 43.889 1.00 33.43 146 ILE A N 1
ATOM 1018 C CA . ILE A 1 146 ? -4.784 75.157 43.215 1.00 35.87 146 ILE A CA 1
ATOM 1019 C C . ILE A 1 146 ? -4.249 75.300 41.790 1.00 38.65 146 ILE A C 1
ATOM 1020 O O . ILE A 1 146 ? -4.765 76.088 41.004 1.00 46.00 146 ILE A O 1
ATOM 1025 N N . ALA A 1 147 ? -3.176 74.573 41.490 1.00 28.67 147 ALA A N 1
ATOM 1026 C CA . ALA A 1 147 ? -2.574 74.572 40.155 1.00 29.49 147 ALA A CA 1
ATOM 1027 C C . ALA A 1 147 ? -2.504 73.142 39.632 1.00 30.69 147 ALA A C 1
ATOM 1028 O O . ALA A 1 147 ? -2.064 72.243 40.343 1.00 26.43 147 ALA A O 1
ATOM 1030 N N . PRO A 1 148 ? -2.930 72.930 38.380 1.00 31.60 148 PRO A N 1
ATOM 1031 C CA . PRO A 1 148 ? -2.856 71.604 37.764 1.00 24.99 148 PRO A CA 1
ATOM 1032 C C . PRO A 1 148 ? -1.401 71.231 37.536 1.00 26.06 148 PRO A C 1
ATOM 1033 O O . PRO A 1 148 ? -0.554 72.115 37.341 1.00 24.78 148 PRO A O 1
ATOM 1037 N N . TYR A 1 149 ? -1.125 69.935 37.558 1.00 19.35 149 TYR A N 1
ATOM 1038 C CA . TYR A 1 149 ? 0.220 69.415 37.427 1.00 18.89 149 TYR A CA 1
ATOM 10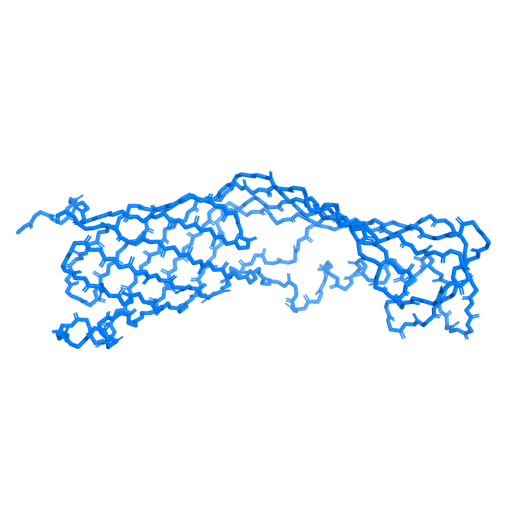39 C C . TYR A 1 149 ? 0.234 68.257 36.440 1.00 24.18 149 TYR A C 1
ATOM 1040 O O . TYR A 1 149 ? -0.687 67.451 36.416 1.00 24.52 149 TYR A O 1
ATOM 1049 N N . LEU A 1 150 ? 1.294 68.169 35.647 1.00 24.78 150 LEU A N 1
ATOM 1050 C CA . LEU A 1 150 ? 1.530 67.017 34.788 1.00 18.40 150 LEU A CA 1
ATOM 1051 C C . LEU A 1 150 ? 3.005 66.704 34.902 1.00 29.66 150 LEU A C 1
ATOM 1052 O O . LEU A 1 150 ? 3.834 67.608 34.877 1.00 22.95 150 LEU A O 1
ATOM 1057 N N . GLY A 1 151 ? 3.347 65.432 35.023 1.00 20.96 151 GLY A N 1
ATOM 1058 C CA . GLY A 1 151 ? 4.746 65.072 35.127 1.00 24.45 151 GLY A CA 1
ATOM 1059 C C . GLY A 1 151 ? 4.972 63.643 34.728 1.00 23.36 151 GLY A C 1
ATOM 1060 O O . GLY A 1 151 ? 4.017 62.909 34.492 1.00 21.87 151 GLY A O 1
ATOM 1061 N N . PHE A 1 152 ? 6.238 63.249 34.658 1.00 23.69 152 PHE A N 1
ATOM 1062 C CA . PHE A 1 152 ? 6.590 61.881 34.307 1.00 25.55 152 PHE A CA 1
ATOM 1063 C C . PHE A 1 152 ? 7.655 61.394 35.272 1.00 28.76 152 PHE A C 1
ATOM 1064 O O . PHE A 1 152 ? 8.579 62.135 35.618 1.00 23.36 152 PHE A O 1
ATOM 1072 N N . GLY A 1 153 ? 7.518 60.155 35.731 1.00 20.39 153 GLY A N 1
ATOM 1073 C CA . GLY A 1 153 ? 8.409 59.642 36.762 1.00 18.62 153 GLY A CA 1
ATOM 1074 C C . GLY A 1 153 ? 9.012 58.290 36.439 1.00 31.68 153 GLY A C 1
ATOM 1075 O O . GLY A 1 153 ? 8.494 57.525 35.590 1.00 21.77 153 GLY A O 1
ATOM 1076 N N . PHE A 1 154 ? 10.121 58.005 37.114 1.00 20.96 154 PHE A N 1
ATOM 1077 C CA . PHE A 1 154 ? 10.822 56.741 36.978 1.00 23.82 154 PHE A CA 1
ATOM 1078 C C . PHE A 1 154 ? 11.184 56.244 38.369 1.00 25.50 154 PHE A C 1
ATOM 1079 O O . PHE A 1 154 ? 12.081 56.786 39.015 1.00 23.67 154 PHE A O 1
ATOM 1087 N N . ALA A 1 155 ? 10.491 55.215 38.834 1.00 29.82 155 ALA A N 1
ATOM 1088 C CA . ALA A 1 155 ? 10.634 54.780 40.223 1.00 26.41 155 ALA A CA 1
ATOM 1089 C C . ALA A 1 155 ? 11.001 53.305 40.382 1.00 25.27 155 ALA A C 1
ATOM 1090 O O . ALA A 1 155 ? 10.234 52.537 40.964 1.00 24.75 155 ALA A O 1
ATOM 1092 N N . PRO A 1 156 ? 12.190 52.904 39.899 1.00 26.93 156 PRO A N 1
ATOM 1093 C CA . PRO A 1 156 ? 12.515 51.476 39.997 1.00 27.36 156 PRO A CA 1
ATOM 1094 C C . PRO A 1 156 ? 12.604 50.993 41.440 1.00 31.49 156 PRO A C 1
ATOM 1095 O O . PRO A 1 156 ? 13.183 51.666 42.293 1.00 37.24 156 PRO A O 1
ATOM 1099 N N . LYS A 1 157 ? 11.996 49.841 41.704 1.00 36.86 157 LYS A N 1
ATOM 1100 C CA . LYS A 1 157 ? 12.094 49.179 43.007 1.00 36.87 157 LYS A CA 1
ATOM 1101 C C . LYS A 1 157 ? 13.379 48.382 43.091 1.00 37.96 157 LYS A C 1
ATOM 1102 O O . LYS A 1 157 ? 13.756 47.702 42.142 1.00 41.02 157 LYS A O 1
ATOM 1108 N N . ILE A 1 158 ? 14.048 48.457 44.233 1.00 43.09 158 ILE A N 1
ATOM 1109 C CA . ILE A 1 158 ? 15.264 47.684 44.446 1.00 40.56 158 ILE A CA 1
ATOM 1110 C C . ILE A 1 158 ? 14.866 46.302 44.937 1.00 49.29 158 ILE A C 1
ATOM 1111 O O . ILE A 1 158 ? 15.434 45.291 44.527 1.00 46.14 158 ILE A O 1
ATOM 1116 N N . ASN A 1 159 ? 13.861 46.279 45.803 1.00 47.97 159 ASN A N 1
ATOM 1117 C CA . ASN A 1 159 ? 13.118 45.069 46.098 1.00 49.79 159 ASN A CA 1
ATOM 1118 C C . ASN A 1 159 ? 11.679 45.437 46.451 1.00 47.27 159 ASN A C 1
ATOM 1119 O O . ASN A 1 159 ? 11.258 46.575 46.249 1.00 50.45 159 ASN A O 1
ATOM 1124 N N . LYS A 1 160 ? 10.933 44.480 46.982 1.00 48.70 160 LYS A N 1
ATOM 1125 C CA . LYS A 1 160 ? 9.523 44.689 47.290 1.00 47.05 160 LYS A CA 1
ATOM 1126 C C . LYS A 1 160 ? 9.299 45.758 48.367 1.00 44.87 160 LYS A C 1
ATOM 1127 O O . LYS A 1 160 ? 8.209 46.312 48.473 1.00 41.68 160 LYS A O 1
ATOM 1129 N N . ASN A 1 161 ? 10.325 46.034 49.165 1.00 43.14 161 ASN A N 1
ATOM 1130 C CA . ASN A 1 161 ? 10.204 46.976 50.276 1.00 44.95 161 ASN A CA 1
ATOM 1131 C C . ASN A 1 161 ? 10.690 48.405 50.000 1.00 46.41 161 ASN A C 1
ATOM 1132 O O . ASN A 1 161 ? 10.263 49.344 50.675 1.00 47.31 161 ASN A O 1
ATOM 1137 N N . TRP A 1 162 ? 11.606 48.579 49.053 1.00 38.88 162 TRP A N 1
ATOM 1138 C CA . TRP A 1 162 ? 12.100 49.932 48.789 1.00 43.27 162 TRP A CA 1
ATOM 1139 C C . TRP A 1 162 ? 12.630 50.176 47.375 1.00 39.82 162 TRP A C 1
ATOM 1140 O O . TRP A 1 162 ? 12.860 49.243 46.606 1.00 35.90 162 TRP A O 1
ATOM 1151 N N . GLY A 1 163 ? 12.796 51.452 47.043 1.00 36.70 163 GLY A N 1
ATOM 1152 C CA . GLY A 1 163 ? 13.288 51.845 45.741 1.00 32.19 163 GLY A CA 1
ATOM 1153 C C . GLY A 1 163 ? 13.649 53.313 45.698 1.00 34.00 163 GLY A C 1
ATOM 1154 O O . GLY A 1 163 ? 13.513 54.032 46.686 1.00 36.02 163 GLY A O 1
ATOM 1155 N N . VAL A 1 164 ? 14.118 53.756 44.542 1.00 29.27 164 VAL A N 1
ATOM 1156 C CA . VAL A 1 164 ? 14.466 55.152 44.342 1.00 27.23 164 VAL A CA 1
ATOM 1157 C C . VAL A 1 164 ? 13.695 55.713 43.150 1.00 26.18 164 VAL A C 1
ATOM 1158 O O . VAL A 1 164 ? 13.204 54.953 42.307 1.00 27.58 164 VAL A O 1
ATOM 1162 N N . PHE A 1 165 ? 13.555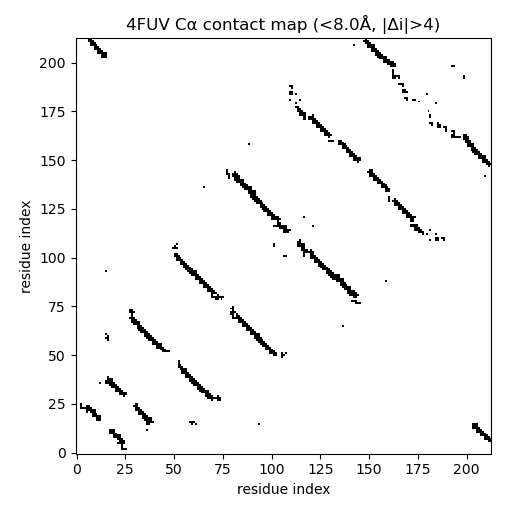 57.031 43.083 1.00 22.55 165 PHE A N 1
ATOM 1163 C CA . PHE A 1 165 ? 12.839 57.612 41.954 1.00 25.27 165 PHE A CA 1
ATOM 1164 C C . PHE A 1 165 ? 13.346 58.982 41.547 1.00 21.95 165 PHE A C 1
ATOM 1165 O O . PHE A 1 165 ? 14.077 59.636 42.291 1.00 25.63 165 PHE A O 1
ATOM 1173 N N . GLY A 1 166 ? 12.977 59.393 40.339 1.00 20.91 166 GLY A N 1
ATOM 1174 C CA . GLY A 1 166 ? 13.134 60.767 39.910 1.00 23.39 166 GLY A CA 1
ATOM 1175 C C . GLY A 1 166 ? 11.822 61.155 39.263 1.00 25.77 166 GLY A C 1
ATOM 1176 O O . GLY A 1 166 ? 11.116 60.288 38.757 1.00 27.22 166 GLY A O 1
ATOM 1177 N N . GLU A 1 167 ? 11.487 62.439 39.277 1.00 26.86 167 GLU A N 1
ATOM 1178 C CA . GLU A 1 167 ? 10.260 62.897 38.643 1.00 24.17 167 GLU A CA 1
ATOM 1179 C C . GLU A 1 167 ? 10.464 64.284 38.067 1.00 24.74 167 GLU A C 1
ATOM 1180 O O . GLU A 1 167 ? 11.057 65.171 38.709 1.00 23.84 167 GLU A O 1
ATOM 1186 N N . VAL A 1 168 ? 9.962 64.482 36.859 1.00 20.70 168 VAL A N 1
ATOM 1187 C CA . VAL A 1 168 ? 10.011 65.803 36.239 1.00 23.08 168 VAL A CA 1
ATOM 1188 C C . VAL A 1 168 ? 8.625 66.156 35.719 1.00 27.97 168 VAL A C 1
ATOM 1189 O O . VAL A 1 168 ? 7.938 65.319 35.123 1.00 26.41 168 VAL A O 1
ATOM 1193 N N . GLY A 1 169 ? 8.199 67.386 35.980 1.00 21.44 169 GLY A N 1
ATOM 1194 C CA . GLY A 1 169 ? 6.934 67.860 35.461 1.00 23.84 169 GLY A CA 1
ATOM 1195 C C . GLY A 1 169 ? 6.815 69.369 35.504 1.00 27.26 169 GLY A C 1
ATOM 1196 O O . GLY A 1 169 ? 7.824 70.096 35.546 1.00 22.02 169 GLY A O 1
ATOM 1197 N N . ALA A 1 170 ? 5.579 69.852 35.521 1.00 21.06 170 ALA A N 1
ATOM 1198 C CA . ALA A 1 170 ? 5.358 71.288 35.622 1.00 28.12 170 ALA A CA 1
ATOM 1199 C C . ALA A 1 170 ? 3.955 71.599 36.112 1.00 18.54 170 ALA A C 1
ATOM 1200 O O . ALA A 1 170 ? 3.002 70.889 35.781 1.00 21.12 170 ALA A O 1
ATOM 1202 N N . TYR A 1 171 ? 3.845 72.648 36.915 1.00 18.77 171 TYR A N 1
ATOM 1203 C CA . TYR A 1 171 ? 2.561 73.160 37.342 1.00 23.30 171 TYR A CA 1
ATOM 1204 C C . TYR A 1 171 ? 2.180 74.290 36.404 1.00 22.46 171 TYR A C 1
ATOM 1205 O O . TYR A 1 171 ? 3.027 75.094 36.038 1.00 27.02 171 TYR A O 1
ATOM 1214 N N . TYR A 1 172 ? 0.921 74.338 35.996 1.00 22.61 172 TYR A N 1
ATOM 1215 C CA . TYR A 1 172 ? 0.421 75.499 35.288 1.00 21.96 172 TYR A CA 1
ATOM 1216 C C . TYR A 1 172 ? 0.004 76.515 36.338 1.00 23.35 172 TYR A C 1
ATOM 1217 O O . TYR A 1 172 ? -1.033 76.366 36.980 1.00 27.56 172 TYR A O 1
ATOM 1226 N N . THR A 1 173 ? 0.827 77.539 36.505 1.00 22.08 173 THR A N 1
ATOM 1227 C CA . THR A 1 173 ? 0.652 78.524 37.567 1.00 25.84 173 THR A CA 1
ATOM 1228 C C . THR A 1 173 ? 0.244 79.904 37.074 1.00 27.69 173 THR A C 1
ATOM 1229 O O . THR A 1 173 ? -0.212 80.744 37.860 1.00 28.29 173 THR A O 1
ATOM 1233 N N . GLY A 1 174 ? 0.420 80.152 35.779 1.00 25.66 174 GLY A N 1
ATOM 1234 C CA . GLY A 1 174 ? 0.358 81.512 35.274 1.00 22.93 174 GLY A CA 1
ATOM 1235 C C . GLY A 1 174 ? 1.657 82.199 35.664 1.00 28.03 174 GLY A C 1
ATOM 1236 O O . GLY A 1 174 ? 2.435 81.651 36.463 1.00 22.17 174 GLY A O 1
ATOM 1237 N N . ASN A 1 175 ? 1.917 83.386 35.114 1.00 23.19 175 ASN A N 1
ATOM 1238 C CA . ASN A 1 175 ? 3.129 84.113 35.472 1.00 30.42 175 ASN A CA 1
ATOM 1239 C C . ASN A 1 175 ? 3.202 84.428 36.959 1.00 30.18 175 ASN A C 1
ATOM 1240 O O . ASN A 1 175 ? 2.199 84.783 37.567 1.00 28.17 175 ASN A O 1
ATOM 1245 N N . PRO A 1 176 ? 4.406 84.337 37.532 1.00 26.24 176 PRO A N 1
ATOM 1246 C CA . PRO A 1 176 ? 4.610 84.653 38.946 1.00 30.82 176 PRO A CA 1
ATOM 1247 C C . PRO A 1 176 ? 4.574 86.154 39.177 1.00 33.59 176 PRO A C 1
ATOM 1248 O O . PRO A 1 176 ? 4.585 86.937 38.218 1.00 35.43 176 PRO A O 1
ATOM 1252 N N . THR A 1 177 ? 4.499 86.550 40.442 1.00 25.35 177 THR A N 1
ATOM 1253 C CA . THR A 1 177 ? 4.711 87.940 40.815 1.00 32.52 177 THR A CA 1
ATOM 1254 C C . THR A 1 177 ? 6.210 88.171 40.744 1.00 25.65 177 THR A C 1
ATOM 1255 O O . THR A 1 177 ? 6.983 87.297 41.120 1.00 24.40 177 THR A O 1
ATOM 1259 N N . VAL A 1 178 ? 6.637 89.335 40.276 1.00 25.43 178 VAL A N 1
ATOM 1260 C CA . VAL A 1 178 ? 8.053 89.548 40.048 1.00 25.04 178 VAL A CA 1
ATOM 1261 C C . VAL A 1 178 ? 8.465 90.989 40.361 1.00 28.63 178 VAL A C 1
ATOM 1262 O O . VAL A 1 178 ? 7.730 91.933 40.091 1.00 35.49 178 VAL A O 1
ATOM 1266 N N . LYS A 1 179 ? 9.638 91.129 40.964 1.00 29.66 179 LYS A N 1
ATOM 1267 C CA . LYS A 1 179 ? 10.221 92.421 41.304 1.00 34.26 179 LYS A CA 1
ATOM 1268 C C . LYS A 1 179 ? 11.711 92.286 41.042 1.00 41.39 179 LYS A C 1
ATOM 1269 O O . LYS A 1 179 ? 12.390 91.438 41.633 1.00 40.70 179 LYS A O 1
ATOM 1272 N N . LEU A 1 180 ? 12.197 93.083 40.103 1.00 26.11 180 LEU A N 1
ATOM 1273 C CA . LEU A 1 180 ? 13.599 93.086 39.719 1.00 34.94 180 LEU A CA 1
ATOM 1274 C C . LEU A 1 180 ? 14.122 94.501 39.940 1.00 34.37 180 LEU A C 1
ATOM 1275 O O . LEU A 1 180 ? 13.451 95.457 39.589 1.00 39.44 180 LEU A O 1
ATOM 1280 N N . VAL A 1 181 ? 15.303 94.629 40.533 1.00 33.49 181 VAL A N 1
ATOM 1281 C CA . VAL A 1 181 ? 15.903 95.938 40.786 1.00 33.17 181 VAL A CA 1
ATOM 1282 C C . VAL A 1 181 ? 17.422 95.833 40.666 1.00 33.28 181 VAL A C 1
ATOM 1283 O O . VAL A 1 181 ? 18.016 94.820 41.046 1.00 37.31 181 VAL A O 1
ATOM 1287 N N . SER A 1 182 ? 18.050 96.863 40.109 1.00 33.48 182 SER A N 1
ATOM 1288 C CA . SER A 1 182 ? 19.502 96.894 40.007 1.00 27.37 182 SER A CA 1
ATOM 1289 C C . SER A 1 182 ? 20.017 98.061 40.824 1.00 32.53 182 SER A C 1
ATOM 1290 O O . SER A 1 182 ? 19.294 99.021 41.061 1.00 33.47 182 SER A O 1
ATOM 1293 N N . SER A 1 183 ? 21.259 97.958 41.274 1.00 33.52 183 SER A N 1
ATOM 1294 C CA . SER A 1 183 ? 21.956 99.083 41.852 1.00 37.49 183 SER A CA 1
ATOM 1295 C C . SER A 1 183 ? 23.339 99.131 41.221 1.00 35.84 183 SER A C 1
ATOM 1296 O O . SER A 1 183 ? 23.888 98.093 40.826 1.00 36.90 183 SER A O 1
ATOM 1299 N N . GLY A 1 184 ? 23.890 100.333 41.118 1.00 31.80 184 GLY A N 1
ATOM 1300 C CA . GLY A 1 184 ? 25.186 100.537 40.501 1.00 35.13 184 GLY A CA 1
ATOM 1301 C C . GLY A 1 184 ? 25.059 101.072 39.089 1.00 33.84 184 GLY A C 1
ATOM 1302 O O . GLY A 1 184 ? 23.974 101.122 38.516 1.00 34.42 184 GLY A O 1
ATOM 1303 N N . SER A 1 185 ? 26.178 101.468 38.511 1.00 29.59 185 SER A N 1
ATOM 1304 C CA A SER A 1 185 ? 26.146 102.027 37.175 0.42 30.03 185 SER A CA 1
ATOM 1305 C CA B SER A 1 185 ? 26.182 102.049 37.181 0.58 30.79 185 SER A CA 1
ATOM 1306 C C . SER A 1 185 ? 26.901 101.130 36.213 1.00 30.55 185 SER A C 1
ATOM 1307 O O . SER A 1 185 ? 27.788 100.378 36.613 1.00 28.50 185 SER A O 1
ATOM 1312 N N . ALA A 1 186 ? 26.538 101.229 34.941 1.00 28.41 186 ALA A N 1
ATOM 1313 C CA . ALA A 1 186 ? 27.134 100.410 33.903 1.00 35.69 186 ALA A CA 1
ATOM 1314 C C . ALA A 1 186 ? 27.211 101.180 32.596 1.00 33.96 186 ALA A C 1
ATOM 1315 O O . ALA A 1 186 ? 26.411 102.075 32.345 1.00 32.57 186 ALA A O 1
ATOM 1317 N N . VAL A 1 187 ? 28.195 100.845 31.771 1.00 37.87 187 VAL A N 1
ATOM 1318 C CA . VAL A 1 187 ? 28.275 101.415 30.430 1.00 32.48 187 VAL A CA 1
ATOM 1319 C C . VAL A 1 187 ? 27.721 100.415 29.433 1.00 27.63 187 VAL A C 1
ATOM 1320 O O . VAL A 1 187 ? 27.671 99.210 29.712 1.00 32.61 187 VAL A O 1
ATOM 1324 N N . THR A 1 188 ? 27.325 100.905 28.261 1.00 33.98 188 THR A N 1
ATOM 1325 C CA . THR A 1 188 ? 26.692 100.051 27.261 1.00 31.53 188 THR A CA 1
ATOM 1326 C C . THR A 1 188 ? 26.658 100.783 25.920 1.00 33.27 188 THR A C 1
ATOM 1327 O O . THR A 1 188 ? 26.899 101.975 25.880 1.00 28.89 188 THR A O 1
ATOM 1331 N N . THR A 1 189 ? 26.381 100.079 24.824 1.00 28.18 189 THR A N 1
ATOM 1332 C CA . THR A 1 189 ? 26.173 100.766 23.557 1.00 28.92 189 THR A CA 1
ATOM 1333 C C . THR A 1 189 ? 24.854 100.351 22.955 1.00 28.96 189 THR A C 1
ATOM 1334 O O . THR A 1 189 ? 24.519 100.760 21.857 1.00 29.65 189 THR A O 1
ATOM 1338 N N . GLY A 1 190 ? 24.100 99.545 23.690 1.00 29.17 190 GLY A N 1
ATOM 1339 C CA . GLY A 1 190 ? 22.817 99.087 23.208 1.00 32.05 190 GLY A CA 1
ATOM 1340 C C . GLY A 1 190 ? 21.732 100.127 23.382 1.00 31.13 190 GLY A C 1
ATOM 1341 O O . GLY A 1 190 ? 21.971 101.223 23.893 1.00 29.37 190 GLY A O 1
ATOM 1342 N N . ASP A 1 191 ? 20.525 99.755 22.981 1.00 29.10 191 ASP A N 1
ATOM 1343 C CA . ASP A 1 191 ? 19.386 100.660 22.950 1.00 44.04 191 ASP A CA 1
ATOM 1344 C C . ASP A 1 191 ? 18.865 101.067 24.332 1.00 36.24 191 ASP A C 1
ATOM 1345 O O . ASP A 1 191 ? 18.411 102.188 24.524 1.00 40.71 191 ASP A O 1
ATOM 1350 N N . GLN A 1 192 ? 18.939 100.144 25.284 1.00 28.80 192 GLN A N 1
ATOM 1351 C CA . GLN A 1 192 ? 18.347 100.327 26.600 1.00 28.67 192 GLN A CA 1
ATOM 1352 C C . GLN A 1 192 ? 19.366 100.755 27.630 1.00 29.46 192 GLN A C 1
ATOM 1353 O O . GLN A 1 192 ? 20.517 100.331 27.597 1.00 36.07 192 GLN A O 1
ATOM 1359 N N . SER A 1 193 ? 18.928 101.572 28.576 1.00 29.03 193 SER A N 1
ATOM 1360 C CA . SER A 1 193 ? 19.710 101.799 29.778 1.00 29.63 193 SER A CA 1
ATOM 1361 C C . SER A 1 193 ? 19.580 100.560 30.656 1.00 32.15 193 SER A C 1
ATOM 1362 O O . SER A 1 193 ? 18.677 99.735 30.456 1.00 39.80 193 SER A O 1
ATOM 1365 N N . LEU A 1 194 ? 20.476 100.430 31.626 1.00 27.75 194 LEU A N 1
ATOM 1366 C CA . LEU A 1 194 ? 20.431 99.315 32.572 1.00 27.10 194 LEU A CA 1
ATOM 1367 C C . LEU A 1 194 ? 19.061 99.192 33.242 1.00 33.34 194 LEU A C 1
ATOM 1368 O O . LEU A 1 194 ? 18.519 98.091 33.339 1.00 32.52 194 LEU A O 1
ATOM 1373 N N . GLU A 1 195 ? 18.513 100.324 33.701 1.00 28.09 195 GLU A N 1
ATOM 1374 C CA . GLU A 1 195 ? 17.219 100.336 34.387 1.00 36.38 195 GLU A CA 1
ATOM 1375 C C . GLU A 1 195 ? 16.103 99.786 33.496 1.00 39.39 195 GLU A C 1
ATOM 1376 O O . GLU A 1 195 ? 15.258 99.015 33.945 1.00 43.53 195 GLU A O 1
ATOM 1382 N N . GLU A 1 196 ? 16.118 100.171 32.226 1.00 36.14 196 GLU A N 1
ATOM 1383 C CA . GLU A 1 196 ? 15.094 99.735 31.291 1.00 34.12 196 GLU A CA 1
ATOM 1384 C C . GLU A 1 196 ? 15.255 98.273 30.925 1.00 29.03 196 GLU A C 1
ATOM 1385 O O . GLU A 1 196 ? 14.271 97.558 30.735 1.00 33.13 196 GLU A O 1
ATOM 1391 N N . ALA A 1 197 ? 16.504 97.846 30.786 1.00 30.19 197 ALA A N 1
ATOM 1392 C CA . ALA A 1 197 ? 16.793 96.460 30.475 1.00 36.77 197 ALA A CA 1
ATOM 1393 C C . ALA A 1 197 ? 16.276 95.594 31.635 1.00 35.88 197 ALA A C 1
ATOM 1394 O O . ALA A 1 197 ? 15.602 94.586 31.411 1.00 29.91 197 ALA A O 1
ATOM 1396 N N . VAL A 1 198 ? 16.551 96.018 32.867 1.00 31.93 198 VAL A N 1
ATOM 1397 C CA . VAL A 1 198 ? 16.092 95.277 34.051 1.00 33.87 198 VAL A CA 1
ATOM 1398 C C . VAL A 1 198 ? 14.565 95.145 34.112 1.00 32.47 198 VAL A C 1
ATOM 1399 O O . VAL A 1 198 ? 14.033 94.045 34.285 1.00 42.38 198 VAL A O 1
ATOM 1403 N N . ASN A 1 199 ? 13.874 96.268 33.953 1.00 26.48 199 ASN A N 1
ATOM 1404 C CA . ASN A 1 199 ? 12.412 96.312 33.838 1.00 28.89 199 ASN A CA 1
ATOM 1405 C C . ASN A 1 199 ? 11.853 95.528 32.656 1.00 31.95 199 ASN A C 1
ATOM 1406 O O . ASN A 1 199 ? 10.746 94.998 32.728 1.00 34.53 199 ASN A O 1
ATOM 1411 N N . ALA A 1 200 ? 12.602 95.488 31.557 1.00 34.13 200 ALA A N 1
ATOM 1412 C CA . ALA A 1 200 ? 12.194 94.692 30.409 1.00 34.66 200 ALA A CA 1
ATOM 1413 C C . ALA A 1 200 ? 12.161 93.227 30.813 1.00 34.96 200 ALA A C 1
ATOM 1414 O O . ALA A 1 200 ? 11.218 92.513 30.486 1.00 38.12 200 ALA A O 1
ATOM 1416 N N . GLU A 1 201 ? 13.190 92.797 31.541 1.00 30.37 201 GLU A N 1
ATOM 1417 C CA . GLU A 1 201 ? 13.274 91.415 32.012 1.00 30.67 201 GLU A CA 1
ATOM 1418 C C . GLU A 1 201 ? 12.185 91.076 33.027 1.00 28.06 201 GLU A C 1
ATOM 1419 O O . GLU A 1 201 ? 11.617 89.996 32.982 1.00 31.59 201 GLU A O 1
ATOM 1425 N N . ALA A 1 202 ? 11.886 92.012 33.920 1.00 29.87 202 ALA A N 1
ATOM 1426 C CA . ALA A 1 202 ? 10.782 91.828 34.846 1.00 36.18 202 ALA A CA 1
ATOM 1427 C C . ALA A 1 202 ? 9.500 91.631 34.051 1.00 36.78 202 ALA A C 1
ATOM 1428 O O . ALA A 1 202 ? 8.719 90.728 34.348 1.00 38.85 202 ALA A O 1
ATOM 1430 N N . ARG A 1 203 ? 9.303 92.452 33.022 1.00 26.62 203 ARG A N 1
ATOM 1431 C CA . ARG A 1 203 ? 8.096 92.347 32.210 1.00 30.78 203 ARG A CA 1
ATOM 1432 C C . ARG A 1 203 ? 7.966 91.017 31.471 1.00 28.75 203 ARG A C 1
ATOM 1433 O O . ARG A 1 203 ? 6.864 90.486 31.358 1.00 32.79 203 ARG A O 1
ATOM 1436 N N . LYS A 1 204 ? 9.076 90.487 30.963 1.00 28.87 204 LYS A N 1
ATOM 1437 C CA . LYS A 1 204 ? 9.037 89.187 30.285 1.00 35.49 204 LYS A CA 1
ATOM 1438 C C . LYS A 1 204 ? 8.578 88.106 31.237 1.00 37.28 204 LYS A C 1
ATOM 1439 O O . LYS A 1 204 ? 7.760 87.252 30.889 1.00 45.21 204 LYS A O 1
ATOM 1445 N N . ILE A 1 205 ? 9.111 88.138 32.448 1.00 32.46 205 ILE A N 1
ATOM 1446 C CA . ILE A 1 205 ? 8.768 87.124 33.427 1.00 28.98 205 ILE A CA 1
ATOM 1447 C C . ILE A 1 205 ? 7.302 8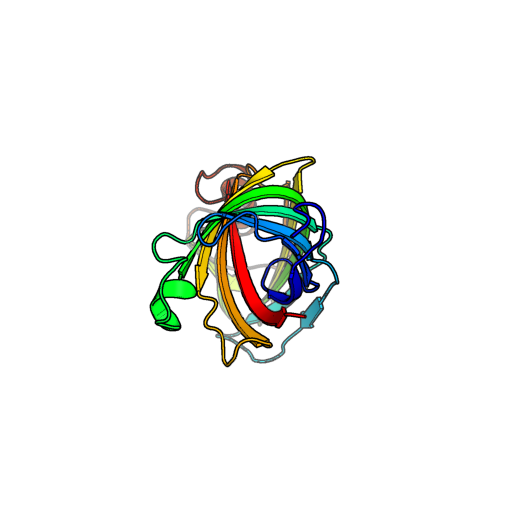7.260 33.836 1.00 30.91 205 ILE A C 1
ATOM 1448 O O . ILE A 1 205 ? 6.614 86.272 34.051 1.00 29.14 205 ILE A O 1
ATOM 1453 N N . ALA A 1 206 ? 6.820 88.493 33.918 1.00 32.99 206 ALA A N 1
ATOM 1454 C CA . ALA A 1 206 ? 5.442 88.721 34.328 1.00 34.07 206 ALA A CA 1
ATOM 1455 C C . ALA A 1 206 ? 4.451 88.389 33.215 1.00 34.36 206 ALA A C 1
ATOM 1456 O O . ALA A 1 206 ? 3.261 88.266 33.476 1.00 35.29 206 ALA A O 1
ATOM 1458 N N . ASN A 1 207 ? 4.939 88.235 31.982 1.00 27.70 207 ASN A N 1
ATOM 1459 C CA . ASN A 1 207 ? 4.046 88.157 30.823 1.00 32.62 207 ASN A CA 1
ATOM 1460 C C . ASN A 1 207 ? 4.284 87.055 29.771 1.00 34.84 207 ASN A C 1
ATOM 1461 O O . ASN A 1 207 ? 3.342 86.642 29.105 1.00 30.46 207 ASN A O 1
ATOM 1466 N N . ASP A 1 208 ? 5.521 86.604 29.590 1.00 28.71 208 ASP A N 1
ATOM 1467 C CA . ASP A 1 208 ? 5.795 85.607 28.553 1.00 29.95 208 ASP A CA 1
ATOM 1468 C C . ASP A 1 208 ? 5.191 84.227 28.873 1.00 34.51 208 ASP A C 1
ATOM 1469 O O . ASP A 1 208 ? 5.087 83.835 30.035 1.00 35.37 208 ASP A O 1
ATOM 1474 N N . ASP A 1 209 ? 4.793 83.515 27.820 1.00 36.59 209 ASP A N 1
ATOM 1475 C CA . ASP A 1 209 ? 4.183 82.198 27.914 1.00 29.94 209 ASP A CA 1
ATOM 1476 C C . ASP A 1 209 ? 5.062 81.240 28.698 1.00 30.06 209 ASP A C 1
ATOM 1477 O O . ASP A 1 209 ? 4.589 80.489 29.541 1.00 28.05 209 ASP A O 1
ATOM 1482 N N . LYS A 1 210 ? 6.352 81.293 28.398 1.00 34.56 210 LYS A N 1
ATOM 1483 C CA . LYS A 1 210 ? 7.381 80.461 29.001 1.00 35.05 210 LYS A CA 1
ATOM 1484 C C . LYS A 1 210 ? 7.292 80.452 30.534 1.00 41.19 210 LYS A C 1
ATOM 1485 O O . LYS A 1 210 ? 7.563 79.438 31.180 1.00 38.58 210 LYS A O 1
ATOM 1490 N N . TYR A 1 211 ? 6.877 81.572 31.117 1.00 31.96 211 TYR A N 1
ATOM 1491 C CA . TYR A 1 211 ? 6.860 81.680 32.569 1.00 31.63 211 TYR A CA 1
ATOM 1492 C C . TYR A 1 211 ? 5.504 81.364 33.203 1.00 35.59 211 TYR A C 1
ATOM 1493 O O . TYR A 1 211 ? 5.306 81.580 34.396 1.00 31.22 211 TYR A O 1
ATOM 1502 N N . LYS A 1 212 ? 4.579 80.839 32.404 1.00 26.91 212 LYS A N 1
ATOM 1503 C CA . LYS A 1 212 ? 3.274 80.470 32.934 1.00 28.12 212 LYS A CA 1
ATOM 1504 C C . LYS A 1 212 ? 3.263 79.066 33.539 1.00 27.68 212 LYS A C 1
ATOM 1505 O O . LYS A 1 212 ? 2.247 78.634 34.069 1.00 26.14 212 LYS A O 1
ATOM 1511 N N . TRP A 1 213 ? 4.408 78.388 33.459 1.00 24.35 213 TRP A N 1
ATOM 1512 C CA . TRP A 1 213 ? 4.603 77.053 34.015 1.00 29.66 213 TRP A CA 1
ATOM 1513 C C . TRP A 1 213 ? 5.731 77.082 35.026 1.00 32.07 213 TRP A C 1
ATOM 1514 O O . TRP A 1 213 ? 6.755 77.725 34.801 1.00 33.31 213 TRP A O 1
ATOM 1525 N N . LEU A 1 214 ? 5.541 76.390 36.143 1.00 30.47 214 LEU A N 1
ATOM 1526 C CA . LEU A 1 214 ? 6.613 76.177 37.102 1.00 27.69 214 LEU A CA 1
ATOM 1527 C C . LEU A 1 214 ? 7.133 74.755 36.912 1.00 32.88 214 LEU A C 1
ATOM 1528 O O . LEU A 1 214 ? 6.436 73.788 37.254 1.00 24.33 214 LEU A O 1
ATOM 1533 N N . PRO A 1 215 ? 8.349 74.618 36.359 1.00 37.03 215 PRO A N 1
ATOM 1534 C CA . PRO A 1 215 ? 8.947 73.300 36.115 1.00 32.57 215 PRO A CA 1
ATOM 1535 C C . PRO A 1 215 ? 9.414 72.682 37.426 1.00 39.56 215 PRO A C 1
ATOM 1536 O O . PRO A 1 215 ? 9.787 73.413 38.345 1.00 41.66 215 PRO A O 1
ATOM 1540 N N . VAL A 1 216 ? 9.385 71.356 37.520 1.00 29.68 216 VAL A N 1
ATOM 1541 C CA . VAL A 1 216 ? 9.732 70.666 38.761 1.00 31.05 216 VAL A CA 1
ATOM 1542 C C . VAL A 1 216 ? 10.644 69.485 38.481 1.00 26.65 216 VAL A C 1
ATOM 1543 O O . VAL A 1 216 ? 10.404 68.710 37.560 1.00 28.31 216 VAL A O 1
ATOM 1547 N N . GLY A 1 217 ? 11.698 69.359 39.267 1.00 27.72 217 GLY A N 1
ATOM 1548 C CA . GLY A 1 217 ? 12.522 68.169 39.250 1.00 22.57 217 GLY A CA 1
ATOM 1549 C C . GLY A 1 217 ? 12.714 67.698 40.679 1.00 26.49 217 GLY A C 1
ATOM 1550 O O . GLY A 1 217 ? 13.056 68.503 41.551 1.00 25.85 217 GLY A O 1
ATOM 1551 N N . LYS A 1 218 ? 12.488 66.412 40.931 1.00 25.31 218 LYS A N 1
ATOM 1552 C CA . LYS A 1 218 ? 12.704 65.860 42.269 1.00 26.13 218 LYS A CA 1
ATOM 1553 C C . LYS A 1 218 ? 13.282 64.446 42.214 1.00 24.84 218 LYS A C 1
ATOM 1554 O O . LYS A 1 218 ? 13.082 63.725 41.238 1.00 28.21 218 LYS A O 1
ATOM 1560 N N . VAL A 1 219 ? 14.012 64.067 43.261 1.00 24.84 219 VAL A N 1
ATOM 1561 C CA . VAL A 1 219 ? 14.484 62.696 43.432 1.00 26.20 219 VAL A CA 1
ATOM 1562 C C . VAL A 1 219 ? 14.154 62.252 44.857 1.00 33.05 219 VAL A C 1
ATOM 1563 O O . VAL A 1 219 ? 13.850 63.087 45.711 1.00 29.29 219 VAL A O 1
ATOM 1567 N N . GLY A 1 220 ? 14.199 60.947 45.112 1.00 26.90 220 GLY A N 1
ATOM 1568 C CA . GLY A 1 220 ? 13.856 60.445 46.428 1.00 27.70 220 GLY A CA 1
ATOM 1569 C C . GLY A 1 220 ? 13.881 58.939 46.616 1.00 24.47 220 GLY A C 1
ATOM 1570 O O . GLY A 1 220 ? 14.336 58.171 45.758 1.00 34.10 220 GLY A O 1
ATOM 1571 N N . VAL A 1 221 ? 13.392 58.513 47.769 1.00 23.36 221 VAL A N 1
ATOM 1572 C CA . VAL A 1 221 ? 13.388 57.113 48.123 1.00 24.14 221 VAL A CA 1
ATOM 1573 C C . VAL A 1 221 ? 11.973 56.689 48.471 1.00 30.85 221 VAL A C 1
ATOM 1574 O O . VAL A 1 221 ? 11.277 57.392 49.199 1.00 34.64 221 VAL A O 1
ATOM 1578 N N . ASN A 1 222 ? 11.547 55.550 47.926 1.00 28.04 222 ASN A N 1
ATOM 1579 C CA . ASN A 1 222 ? 10.242 54.979 48.205 1.00 29.14 222 ASN A CA 1
ATOM 1580 C C . ASN A 1 222 ? 10.374 53.873 49.254 1.00 34.60 222 ASN A C 1
ATOM 1581 O O . ASN A 1 222 ? 11.306 53.064 49.206 1.00 36.75 222 ASN A O 1
ATOM 1586 N N . PHE A 1 223 ? 9.448 53.846 50.203 1.00 32.65 223 PHE A N 1
ATOM 1587 C CA . PHE A 1 223 ? 9.410 52.782 51.201 1.00 35.59 223 PHE A CA 1
ATOM 1588 C C . PHE A 1 223 ? 8.065 52.080 51.124 1.00 36.27 223 PHE A C 1
ATOM 1589 O O . PHE A 1 223 ? 7.030 52.733 51.059 1.00 40.21 223 PHE A O 1
ATOM 1597 N N . PHE A 1 224 ? 8.078 50.751 51.131 1.00 30.29 224 PHE A N 1
ATOM 1598 C CA . PHE A 1 224 ? 6.837 49.983 51.071 1.00 31.65 224 PHE A CA 1
ATOM 1599 C C . PHE A 1 224 ? 6.727 49.019 52.238 1.00 38.97 224 PHE A C 1
ATOM 1600 O O . PHE A 1 224 ? 7.657 48.267 52.518 1.00 44.97 224 PHE A O 1
ATOM 1608 N N . TRP A 1 225 ? 5.597 49.071 52.932 1.00 27.06 225 TRP A N 1
ATOM 1609 C CA . TRP A 1 225 ? 5.331 48.136 54.013 1.00 42.91 225 TRP A CA 1
ATOM 1610 C C . TRP A 1 225 ? 4.425 46.999 53.553 1.00 49.00 225 TRP A C 1
ATOM 1611 O O . TRP A 1 225 ? 4.182 46.839 52.357 1.00 48.26 225 TRP A O 1
#

B-factor: mean 38.62, std 15.43, range [17.97, 120.4]

Secondary structure (DSSP, 8-state):
--TTS--EEEEEEETTEEEEEEEEEEETTEEEEEEEEEEEEEEE----BTTEEEEEEEEEEEEEEEEEE-TTTT-S-HHHHHEEEEEEEEEEEEEEEEEEEEPTT-EEEETTEEEEE-TT-EEEEEEEEEEEEEEEEEEEEE--BSSSSEEEEEEEEEEE--SPEEEEEEES-EE--SSS-HHHHHHHHHHHHHH-GGGGEEEEEEEEEEEE-

Sequence (213 aa):
KNQLIPVGARAEVGTTGYGGALLWQQANPYVGLALGYNGGDISWSDDVKVNGSTYDLDMDDNNNVYLNAEIRPWGASTNRWAQGLYVAAGAAYLDNDYDLTRNVDATRSFRVNNQDFIAGADGVKINGQMSYKNDIAPYLGFGFAPKINKNWGVFGEVGAYYTGNPTVKLVSSGSSAVTTGDQSLEEAVNAEARKIANDDKYKWLPVGKVGVNFFW

CATH classification: 2.40.160.170

Radius of gyration: 21.39 Å; Cα contacts (8 Å, |Δi|>4): 610; chains: 1; bounding box: 43×60×31 Å